Protein AF-A0A3C0PJ55-F1 (afdb_monomer)

Radius of gyration: 22.03 Å; Cα contacts (8 Å, |Δi|>4): 186; chains: 1; bounding box: 52×37×60 Å

pLDDT: mean 93.55, std 4.86, range [53.03, 98.5]

Sequence (184 aa):
IVCSCAIIMELQTLVSRESPAYEPSVLTIGSLHAGTKHNIIPDEACFCGTIRTFSVEHQKLLMRRASELISMAAKSFCAKAYVSFTQSYPPGFNDVSLTERVKNVMAAYLGENKVVIRPNPSMYSEDFAYFQQKAPGVFVHLGVASPSDRNPAGIHTGRFLPDEHALKTGIAVHAAMALDILKA

Solvent-accessible surface area (backbone atoms only — not comparable to full-atom values): 11554 Å² total; per-residue (Å²): 83,71,61,57,53,52,37,58,59,55,56,52,43,50,56,75,71,68,41,57,91,90,51,69,62,47,79,45,77,79,47,75,50,59,61,90,51,98,92,50,86,50,96,54,64,51,72,48,65,50,79,48,47,78,42,71,66,59,42,53,50,51,55,53,52,49,52,52,49,43,41,53,48,24,46,77,66,78,44,85,66,86,82,84,83,80,89,73,68,57,63,68,63,61,34,68,70,57,42,55,52,49,49,53,56,45,22,75,77,65,36,62,96,70,58,80,81,72,95,62,90,71,92,75,85,50,68,68,23,61,56,38,76,76,40,89,38,68,87,82,85,78,78,33,70,41,94,84,54,90,74,68,57,56,87,99,45,100,68,52,68,72,35,70,75,35,52,60,54,51,52,52,46,53,53,50,50,50,53,58,63,68,72,104

Foldseek 3Di:
DVLVVQLVVVLVCCQVPVDDPVKDKDKDWPDKDFDDDPPDHGPDIDIDIDIFTLDPVSVVVSLVVSVVSSQVSLVVVVHGDDDDDDDAAHHADADPVLVVVLLVLLCVPPNNVQRDDDPDDDRDGDNCSVVCVVDHDDDDDQDFDDPPDPDADDPPDPRHDGNCVSVVSVVVSVVSSVCVVVVD

Nearest PDB structures (foldseek):
  4ewt-assembly1_D  TM=7.952E-01  e=5.419E-07  Staphylococcus aureus subsp. aureus COL
  6slf-assembly1_A  TM=8.504E-01  e=6.494E-07  Corynebacterium striatum
  4ewt-assembly1_B  TM=8.353E-01  e=3.514E-06  Staphylococcus aureus subsp. aureus COL
  3io1-assembly1_A-2  TM=8.420E-01  e=4.884E-03  Klebsiella pneumoniae subsp. pneumoniae MGH 78578
  3io1-assembly1_B-2  TM=7.531E-01  e=4.598E-03  Klebsiella pneumoniae subsp. pneumoniae MGH 78578

Secondary structure (DSSP, 8-state):
-HHHHHHHHHHHHIIIIIS-TTS-EEEEEEEEE--SSTTS--S--EEEEEEEES-HHHHHHHHHHHHHHHHHHHHHTT----------PPPP---HHHHHHHHHHHHHHH-GGG----SS------TTHHHHTTS-----PPP---TT-SSPPPTTSTT----THHHHHHHHHHHHHHHHHHT-

Structure (mmCIF, N/CA/C/O backbone):
data_AF-A0A3C0PJ55-F1
#
_entry.id   AF-A0A3C0PJ55-F1
#
loop_
_atom_site.group_PDB
_atom_site.id
_atom_site.type_symbol
_atom_site.label_atom_id
_atom_site.label_alt_id
_atom_site.label_comp_id
_atom_site.label_asym_id
_atom_site.label_entity_id
_atom_site.label_seq_id
_atom_site.pdbx_PDB_ins_code
_atom_site.Cartn_x
_atom_site.Cartn_y
_atom_site.Cartn_z
_atom_site.occupancy
_atom_site.B_iso_or_equiv
_atom_site.auth_seq_id
_atom_site.auth_comp_id
_atom_site.auth_asym_id
_atom_site.auth_atom_id
_atom_site.pdbx_PDB_model_num
ATOM 1 N N . ILE A 1 1 ? 13.537 -3.563 -23.770 1.00 96.44 1 ILE A N 1
ATOM 2 C CA . ILE A 1 1 ? 12.997 -4.781 -23.100 1.00 96.44 1 ILE A CA 1
ATOM 3 C C . ILE A 1 1 ? 14.001 -5.392 -22.120 1.00 96.44 1 ILE A C 1
ATOM 5 O O . ILE A 1 1 ? 13.732 -5.367 -20.930 1.00 96.44 1 ILE A O 1
ATOM 9 N N . VAL A 1 2 ? 15.157 -5.911 -22.559 1.00 97.94 2 VAL A N 1
ATOM 10 C CA . VAL A 1 2 ? 16.100 -6.592 -21.637 1.00 97.94 2 VAL A CA 1
ATOM 11 C C . VAL A 1 2 ? 16.572 -5.673 -20.502 1.00 97.94 2 VAL A C 1
ATOM 13 O O . VAL A 1 2 ? 16.482 -6.054 -19.340 1.00 97.94 2 VAL A O 1
ATOM 16 N N . CYS A 1 3 ? 16.965 -4.437 -20.831 1.00 98.19 3 CYS A N 1
ATOM 17 C CA . CYS A 1 3 ? 17.353 -3.419 -19.849 1.00 98.19 3 CYS A CA 1
ATOM 18 C C . CYS A 1 3 ? 16.253 -3.162 -18.794 1.00 98.19 3 CYS A C 1
ATOM 20 O O . CYS A 1 3 ? 16.521 -3.237 -17.600 1.00 98.19 3 CYS A O 1
ATOM 22 N N . SER A 1 4 ? 14.991 -2.959 -19.204 1.00 98.12 4 SER A N 1
ATOM 23 C CA . SER A 1 4 ? 13.882 -2.748 -18.256 1.00 98.12 4 SER A CA 1
ATOM 24 C C . SER A 1 4 ? 13.625 -3.965 -17.365 1.00 98.12 4 SER A C 1
ATOM 26 O O . SER A 1 4 ? 13.357 -3.797 -16.181 1.00 98.12 4 SER A O 1
ATOM 28 N N . CYS A 1 5 ? 13.742 -5.188 -17.895 1.00 98.19 5 CYS A N 1
ATOM 29 C CA . CYS A 1 5 ? 13.599 -6.401 -17.087 1.00 98.19 5 CYS A CA 1
ATOM 30 C C . CYS A 1 5 ? 14.712 -6.516 -16.036 1.00 98.19 5 CYS A C 1
ATOM 32 O O . CYS A 1 5 ? 14.421 -6.821 -14.882 1.00 98.19 5 CYS A O 1
ATOM 34 N N . ALA A 1 6 ? 15.964 -6.234 -16.411 1.00 98.25 6 ALA A N 1
ATOM 35 C CA . ALA A 1 6 ? 17.092 -6.238 -15.480 1.00 98.25 6 ALA A CA 1
ATOM 36 C C . ALA A 1 6 ? 16.892 -5.211 -14.354 1.00 98.25 6 ALA A C 1
ATOM 38 O O . ALA A 1 6 ? 16.991 -5.564 -13.182 1.00 98.25 6 ALA A O 1
ATOM 39 N N . ILE A 1 7 ? 16.491 -3.984 -14.703 1.00 98.50 7 ILE A N 1
ATOM 40 C CA . ILE A 1 7 ? 16.162 -2.930 -13.734 1.00 98.50 7 ILE A CA 1
ATOM 41 C C . ILE A 1 7 ? 15.072 -3.395 -12.757 1.00 98.50 7 ILE A C 1
ATOM 43 O O . ILE A 1 7 ? 15.226 -3.255 -11.547 1.00 98.50 7 ILE A O 1
ATOM 47 N N . ILE A 1 8 ? 13.973 -3.967 -13.260 1.00 98.50 8 ILE A N 1
ATOM 48 C CA . ILE A 1 8 ? 12.854 -4.430 -12.423 1.00 98.50 8 ILE A CA 1
ATOM 49 C C . ILE A 1 8 ? 13.298 -5.516 -11.435 1.00 98.50 8 ILE A C 1
ATOM 51 O O . ILE A 1 8 ? 12.864 -5.504 -10.279 1.00 98.50 8 ILE A O 1
ATOM 55 N N . MET A 1 9 ? 14.165 -6.432 -11.874 1.00 98.12 9 MET A N 1
ATOM 56 C CA . MET A 1 9 ? 14.734 -7.471 -11.016 1.00 98.12 9 MET A CA 1
ATOM 57 C C . MET A 1 9 ? 15.653 -6.878 -9.945 1.00 98.12 9 MET A C 1
ATOM 59 O O . MET A 1 9 ? 15.533 -7.231 -8.773 1.00 98.12 9 MET A O 1
ATOM 63 N N . GLU A 1 10 ? 16.528 -5.943 -10.315 1.00 97.81 10 GLU A N 1
ATOM 64 C CA . GLU A 1 10 ? 17.429 -5.287 -9.366 1.00 97.81 10 GLU A CA 1
ATOM 65 C C . GLU A 1 10 ? 16.675 -4.429 -8.344 1.00 97.81 10 G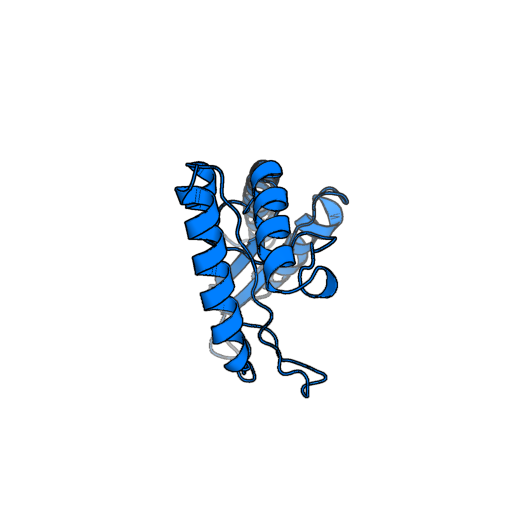LU A C 1
ATOM 67 O O . GLU A 1 10 ? 17.041 -4.424 -7.171 1.00 97.81 10 GLU A O 1
ATOM 72 N N . LEU A 1 11 ? 15.573 -3.774 -8.723 1.00 98.31 11 LEU A N 1
ATOM 73 C CA . LEU A 1 11 ? 14.741 -3.005 -7.789 1.00 98.31 11 LEU A CA 1
ATOM 74 C C . LEU A 1 11 ? 14.231 -3.844 -6.604 1.00 98.31 11 LEU A C 1
ATOM 76 O O . LEU A 1 11 ? 14.034 -3.305 -5.515 1.00 98.31 11 LEU A O 1
ATOM 80 N N . GLN A 1 12 ? 14.081 -5.165 -6.760 1.00 97.88 12 GLN A N 1
ATOM 81 C CA . GLN A 1 12 ? 13.666 -6.053 -5.663 1.00 97.88 12 GLN A CA 1
ATOM 82 C C . GLN A 1 12 ? 14.726 -6.168 -4.552 1.00 97.88 12 GLN A C 1
ATOM 84 O O . GLN A 1 12 ? 14.420 -6.560 -3.420 1.00 97.88 12 GLN A O 1
ATOM 89 N N . THR A 1 13 ? 15.977 -5.794 -4.833 1.00 97.62 13 THR A N 1
ATOM 90 C CA . THR A 1 13 ? 17.049 -5.742 -3.827 1.00 97.62 13 THR A CA 1
ATOM 91 C C . THR A 1 13 ? 16.836 -4.619 -2.816 1.00 97.62 13 THR A C 1
ATOM 93 O O . THR A 1 13 ? 17.223 -4.767 -1.659 1.00 97.62 13 THR A O 1
ATOM 96 N N . LEU A 1 14 ? 16.118 -3.554 -3.186 1.00 97.19 14 LEU A N 1
ATOM 97 C CA . LEU A 1 14 ? 15.803 -2.464 -2.263 1.00 97.19 14 LEU A CA 1
ATOM 98 C C . LEU A 1 14 ? 14.952 -2.950 -1.086 1.00 97.19 14 LEU A C 1
ATOM 100 O O . LEU A 1 14 ? 15.210 -2.604 0.065 1.00 97.19 14 LEU A O 1
ATOM 104 N N . VAL A 1 15 ? 13.963 -3.802 -1.360 1.00 95.88 15 VAL A N 1
ATOM 105 C CA . VAL A 1 15 ? 13.126 -4.403 -0.312 1.00 95.88 15 VAL A CA 1
ATOM 106 C C . VAL A 1 15 ? 13.872 -5.534 0.385 1.00 95.88 15 VAL A C 1
ATOM 108 O O . VAL A 1 15 ? 13.877 -5.613 1.607 1.00 95.88 15 VAL A O 1
ATOM 111 N N . SER A 1 16 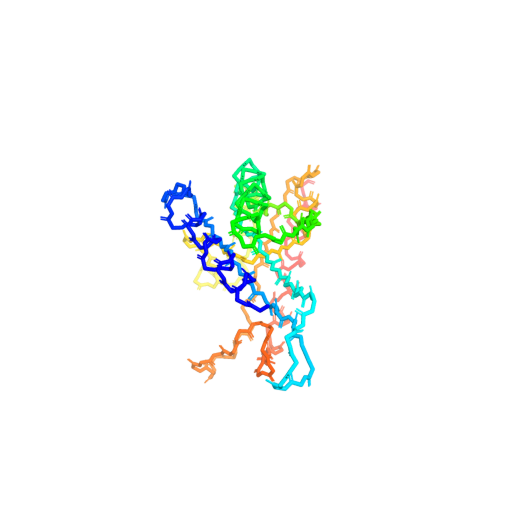? 14.517 -6.420 -0.373 1.00 95.94 16 SER A N 1
ATOM 112 C CA . SER A 1 16 ? 15.075 -7.639 0.214 1.00 95.94 16 SER A CA 1
ATOM 113 C C . SER A 1 16 ? 16.397 -7.428 0.952 1.00 95.94 16 SER A C 1
ATOM 115 O O . SER A 1 16 ? 16.673 -8.206 1.866 1.00 95.94 16 SER A O 1
ATOM 117 N N . ARG A 1 17 ? 17.233 -6.456 0.556 1.00 95.56 17 ARG A N 1
ATOM 118 C CA . ARG A 1 17 ? 18.616 -6.261 1.043 1.00 95.56 17 ARG A CA 1
ATOM 119 C C . ARG A 1 17 ? 18.896 -4.876 1.631 1.00 95.56 17 ARG A C 1
ATOM 121 O O . ARG A 1 17 ? 19.760 -4.792 2.495 1.00 9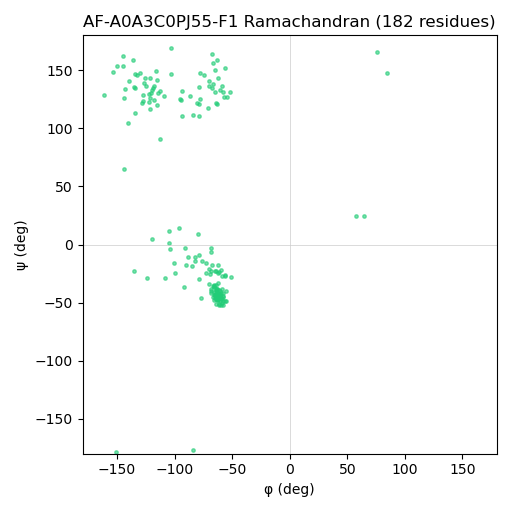5.56 17 ARG A O 1
ATOM 128 N N . GLU A 1 18 ? 18.213 -3.820 1.188 1.00 94.25 18 GLU A N 1
ATOM 129 C CA . GLU A 1 18 ? 18.457 -2.459 1.706 1.00 94.25 18 GLU A CA 1
ATOM 130 C C . GLU A 1 18 ? 17.443 -2.011 2.766 1.00 94.25 18 GLU A C 1
ATOM 132 O O . GLU A 1 18 ? 17.758 -1.158 3.594 1.00 94.25 18 GLU A O 1
ATOM 137 N N . SER A 1 19 ? 16.236 -2.583 2.773 1.00 93.94 19 SER A N 1
ATOM 138 C CA . SER A 1 19 ? 15.221 -2.244 3.771 1.00 93.94 19 SER A CA 1
ATOM 139 C C . SER A 1 19 ? 15.497 -2.942 5.107 1.00 93.94 19 SER A C 1
ATOM 141 O O . SER A 1 19 ? 15.772 -4.147 5.117 1.00 93.94 19 SER A O 1
ATOM 143 N N . PRO A 1 20 ? 15.388 -2.235 6.248 1.00 92.62 20 PRO A N 1
ATOM 144 C CA . PRO A 1 20 ? 15.460 -2.868 7.558 1.00 92.62 20 PRO A CA 1
ATOM 145 C C . PRO A 1 20 ? 14.369 -3.932 7.717 1.00 92.62 20 PRO A C 1
ATOM 147 O O . PRO A 1 20 ? 13.208 -3.694 7.396 1.00 92.62 20 PRO A O 1
ATOM 150 N N . ALA A 1 21 ? 14.712 -5.094 8.277 1.00 88.75 21 ALA A N 1
ATOM 151 C CA . ALA A 1 21 ? 13.761 -6.201 8.440 1.00 88.75 21 ALA A CA 1
ATOM 152 C C . ALA A 1 21 ? 12.556 -5.858 9.342 1.00 88.75 21 ALA A C 1
ATOM 154 O O . ALA A 1 21 ? 11.507 -6.488 9.232 1.00 88.75 21 ALA A O 1
ATOM 155 N N . TYR A 1 22 ? 12.704 -4.867 10.226 1.00 89.06 22 TYR A N 1
ATOM 156 C CA . TYR A 1 22 ? 11.648 -4.378 11.115 1.00 89.06 22 TYR A CA 1
ATOM 157 C C . TYR A 1 22 ? 10.823 -3.228 10.513 1.00 89.06 22 TYR A C 1
ATOM 159 O O . TYR A 1 22 ? 9.869 -2.783 11.147 1.00 89.06 22 TYR A O 1
ATOM 167 N N . GLU A 1 23 ? 11.157 -2.755 9.306 1.00 88.81 23 GLU A N 1
ATOM 168 C CA . GLU A 1 23 ? 10.385 -1.750 8.569 1.00 88.81 23 GLU A CA 1
ATOM 169 C C . GLU A 1 23 ? 9.762 -2.369 7.312 1.00 88.81 23 GLU A C 1
ATOM 171 O O . GLU A 1 23 ? 10.367 -2.376 6.232 1.00 88.81 23 GLU A O 1
ATOM 176 N N . PRO A 1 24 ? 8.526 -2.890 7.423 1.00 88.94 24 PRO A N 1
ATOM 177 C CA . PRO A 1 24 ? 7.820 -3.454 6.290 1.00 88.94 24 PRO A CA 1
ATOM 178 C C . PRO A 1 24 ? 7.776 -2.484 5.106 1.00 88.94 24 PRO A C 1
ATOM 180 O O . PRO A 1 24 ? 7.414 -1.313 5.242 1.00 88.94 24 PRO A O 1
ATOM 183 N N . SER A 1 25 ? 8.136 -3.004 3.936 1.00 92.44 25 SER A N 1
ATOM 184 C CA . SER A 1 25 ? 8.236 -2.245 2.694 1.00 92.44 25 SER A CA 1
ATOM 185 C C . SER A 1 25 ? 7.688 -3.072 1.540 1.00 92.44 25 SER A C 1
ATOM 187 O O . SER A 1 25 ? 7.914 -4.279 1.474 1.00 92.44 25 SER A O 1
ATOM 189 N N . VAL A 1 26 ? 6.976 -2.430 0.620 1.00 93.12 26 VAL A N 1
ATOM 190 C CA . VAL A 1 26 ? 6.456 -3.070 -0.592 1.00 93.12 26 VAL A CA 1
ATOM 191 C C . VAL A 1 26 ? 6.886 -2.249 -1.794 1.00 93.12 26 VAL A C 1
ATOM 193 O O . VAL A 1 26 ? 6.653 -1.043 -1.830 1.00 93.12 26 VAL A O 1
ATOM 196 N N . LEU A 1 27 ? 7.481 -2.910 -2.784 1.00 95.38 27 LEU A N 1
ATOM 197 C CA . LEU A 1 27 ? 7.755 -2.348 -4.099 1.00 95.38 27 LEU A CA 1
ATOM 198 C C . LEU A 1 27 ? 7.056 -3.229 -5.128 1.00 95.38 27 LEU A C 1
ATOM 200 O O . LEU A 1 27 ? 7.393 -4.398 -5.283 1.00 95.38 27 LEU A O 1
ATOM 204 N N . THR A 1 28 ? 6.093 -2.656 -5.838 1.00 95.31 28 THR A N 1
ATOM 205 C CA . THR A 1 28 ? 5.340 -3.364 -6.874 1.00 95.31 28 THR A CA 1
ATOM 206 C C . THR A 1 28 ? 5.526 -2.657 -8.200 1.00 95.31 28 THR A C 1
ATOM 208 O O . THR A 1 28 ? 5.297 -1.454 -8.284 1.00 95.31 28 THR A O 1
ATOM 211 N N . ILE A 1 29 ? 5.875 -3.400 -9.249 1.00 97.56 29 ILE A N 1
ATOM 212 C CA . ILE A 1 29 ? 5.776 -2.921 -10.630 1.00 97.56 29 ILE A CA 1
ATOM 213 C C . ILE A 1 29 ? 4.418 -3.363 -11.167 1.00 97.56 29 ILE A C 1
ATOM 215 O O . ILE A 1 29 ? 4.164 -4.554 -11.316 1.00 97.56 29 ILE A O 1
ATOM 219 N N . GLY A 1 30 ? 3.524 -2.401 -11.383 1.00 95.06 30 GLY A N 1
ATOM 220 C CA . GLY A 1 30 ? 2.142 -2.662 -11.789 1.00 95.06 30 GLY A CA 1
ATOM 221 C C . GLY A 1 30 ? 1.945 -2.703 -13.302 1.00 95.06 30 GLY A C 1
ATOM 222 O O . GLY A 1 30 ? 0.937 -3.219 -13.771 1.00 95.06 30 GLY A O 1
ATOM 223 N N . SER A 1 31 ? 2.888 -2.157 -14.073 1.00 97.44 31 SER A N 1
ATOM 224 C CA . SER A 1 31 ? 2.830 -2.160 -15.537 1.00 97.44 31 SER A CA 1
ATOM 225 C C . SER A 1 31 ? 4.223 -2.083 -16.153 1.00 97.44 31 SER A C 1
ATOM 227 O O . SER A 1 31 ? 5.127 -1.470 -15.585 1.00 97.44 31 SER A O 1
ATOM 229 N N . LEU A 1 32 ? 4.372 -2.698 -17.325 1.00 98.12 32 LEU A N 1
ATOM 230 C CA . LEU A 1 32 ? 5.540 -2.610 -18.196 1.00 98.12 32 LEU A CA 1
ATOM 231 C C . LEU A 1 32 ? 5.049 -2.624 -19.647 1.00 98.12 32 LEU A C 1
ATOM 233 O O . LEU A 1 32 ? 4.341 -3.543 -20.055 1.00 98.12 32 LEU A O 1
ATOM 237 N N . HIS A 1 33 ? 5.458 -1.629 -20.426 1.00 98.12 33 HIS A N 1
ATOM 238 C CA . HIS A 1 33 ? 5.104 -1.460 -21.831 1.00 98.12 33 HIS A CA 1
ATOM 239 C C . HIS A 1 33 ? 6.376 -1.285 -22.663 1.00 98.12 33 HIS A C 1
ATOM 241 O O . HIS A 1 33 ? 7.181 -0.395 -22.386 1.00 98.12 33 HIS A O 1
ATOM 247 N N . ALA A 1 34 ? 6.570 -2.142 -23.670 1.00 97.50 34 ALA A N 1
ATOM 248 C CA . ALA A 1 34 ? 7.705 -2.064 -24.588 1.00 97.50 34 ALA A CA 1
ATOM 249 C C . ALA A 1 34 ? 7.447 -2.857 -25.880 1.00 97.50 34 ALA A C 1
ATOM 251 O O . ALA A 1 34 ? 7.151 -4.051 -25.826 1.00 97.50 34 ALA A O 1
ATOM 252 N N . GLY A 1 35 ? 7.650 -2.215 -27.032 1.00 96.00 35 GLY A N 1
ATOM 253 C CA . GLY A 1 35 ? 7.534 -2.841 -28.352 1.00 96.00 35 GLY A CA 1
ATOM 254 C C . GLY A 1 35 ? 6.108 -3.093 -28.835 1.00 96.00 35 GLY A C 1
ATOM 255 O O . GLY A 1 35 ? 5.136 -3.007 -28.092 1.00 96.00 35 GLY A O 1
ATOM 256 N N . THR A 1 36 ? 5.998 -3.372 -30.135 1.00 95.31 36 THR A N 1
ATOM 257 C CA . THR A 1 36 ? 4.718 -3.605 -30.832 1.00 95.31 36 THR A CA 1
ATOM 258 C C . THR A 1 36 ? 4.753 -4.811 -31.773 1.00 95.31 36 THR A C 1
ATOM 260 O O . THR A 1 36 ? 3.707 -5.383 -32.072 1.00 95.31 36 THR A O 1
ATOM 263 N N . LYS A 1 37 ? 5.940 -5.226 -32.241 1.00 95.06 37 LYS A N 1
ATOM 264 C CA . LYS A 1 37 ? 6.147 -6.373 -33.139 1.00 95.06 37 LYS A CA 1
ATOM 265 C C . LYS A 1 37 ? 7.282 -7.256 -32.627 1.00 95.06 37 LYS A C 1
ATOM 267 O O . LYS A 1 37 ? 8.268 -6.753 -32.105 1.00 95.06 37 LYS A O 1
ATOM 272 N N . HIS A 1 38 ? 7.164 -8.566 -32.830 1.00 95.12 38 HIS A N 1
ATOM 273 C CA . HIS A 1 38 ? 8.111 -9.559 -32.307 1.00 95.12 38 HIS A CA 1
ATOM 274 C C . HIS A 1 38 ? 9.509 -9.506 -32.953 1.00 95.12 38 HIS A C 1
ATOM 276 O O . HIS A 1 38 ? 10.471 -9.980 -32.360 1.00 95.12 38 HIS A O 1
ATOM 282 N N . ASN A 1 39 ? 9.629 -8.952 -34.162 1.00 95.81 39 ASN A N 1
ATOM 283 C CA . ASN A 1 39 ? 10.872 -8.879 -34.934 1.00 95.81 39 ASN A CA 1
ATOM 284 C C . ASN A 1 39 ? 11.504 -7.475 -34.950 1.00 95.81 39 ASN A C 1
ATOM 286 O O . ASN A 1 39 ? 12.401 -7.222 -35.750 1.00 95.81 39 ASN A O 1
ATOM 290 N N . ILE A 1 40 ? 11.022 -6.560 -34.105 1.00 96.06 40 ILE A N 1
ATOM 291 C CA . ILE A 1 40 ? 11.557 -5.203 -33.964 1.00 96.06 40 ILE A CA 1
ATOM 292 C C . ILE A 1 40 ? 11.994 -5.014 -32.515 1.00 96.06 40 ILE A C 1
ATOM 294 O O . ILE A 1 40 ? 11.209 -5.214 -31.589 1.00 96.06 40 ILE A O 1
ATOM 298 N N . ILE A 1 41 ? 13.244 -4.601 -32.320 1.00 96.94 41 ILE A N 1
ATOM 299 C CA . ILE A 1 41 ? 13.748 -4.206 -31.005 1.00 96.94 41 ILE A CA 1
ATOM 300 C C . ILE A 1 41 ? 13.233 -2.786 -30.731 1.00 96.94 41 ILE A C 1
ATOM 302 O O . ILE A 1 41 ? 13.509 -1.902 -31.538 1.00 96.94 41 ILE A O 1
ATOM 306 N N . PRO A 1 42 ? 12.469 -2.545 -29.651 1.00 96.81 42 PRO A N 1
ATOM 307 C CA . PRO A 1 42 ? 11.965 -1.209 -29.357 1.00 96.81 42 PRO A CA 1
ATOM 308 C C . PRO A 1 42 ? 13.055 -0.291 -28.807 1.00 96.81 42 PRO A C 1
ATOM 310 O O . PRO A 1 42 ? 13.887 -0.731 -28.008 1.00 96.81 42 PRO A O 1
ATOM 313 N N . ASP A 1 43 ? 12.961 0.990 -29.161 1.00 95.75 43 ASP A N 1
ATOM 314 C CA . ASP A 1 43 ? 13.867 2.044 -28.688 1.00 95.75 43 ASP A CA 1
ATOM 315 C C . ASP A 1 43 ? 13.622 2.426 -27.220 1.00 95.75 43 ASP A C 1
ATOM 317 O O . ASP A 1 43 ? 14.531 2.890 -26.532 1.00 95.75 43 ASP A O 1
ATOM 321 N N . GLU A 1 44 ? 12.409 2.190 -26.711 1.00 97.44 44 GLU A N 1
ATOM 322 C CA . GLU A 1 44 ? 12.009 2.554 -25.352 1.00 97.44 44 GLU A CA 1
ATOM 323 C C . GLU A 1 44 ? 11.222 1.453 -24.627 1.00 97.44 44 GLU A C 1
ATOM 325 O O . GLU A 1 44 ? 10.642 0.535 -25.219 1.00 97.44 44 GLU A O 1
ATOM 330 N N . ALA A 1 45 ? 11.228 1.545 -23.299 1.00 98.12 45 ALA A N 1
ATOM 331 C CA . ALA A 1 45 ? 10.400 0.755 -22.404 1.00 98.12 45 ALA A CA 1
ATOM 332 C C . ALA A 1 45 ? 9.966 1.641 -21.233 1.00 98.12 45 ALA A C 1
ATOM 334 O O . ALA A 1 45 ? 10.798 2.330 -20.644 1.00 98.12 45 ALA A O 1
ATOM 335 N N . CYS A 1 46 ? 8.685 1.595 -20.881 1.00 98.31 46 CYS A N 1
ATOM 336 C CA . CYS A 1 46 ? 8.117 2.348 -19.768 1.00 98.31 46 CYS A CA 1
ATOM 337 C C . CYS A 1 46 ? 7.525 1.377 -18.746 1.00 98.31 46 CYS A C 1
ATOM 339 O O . CYS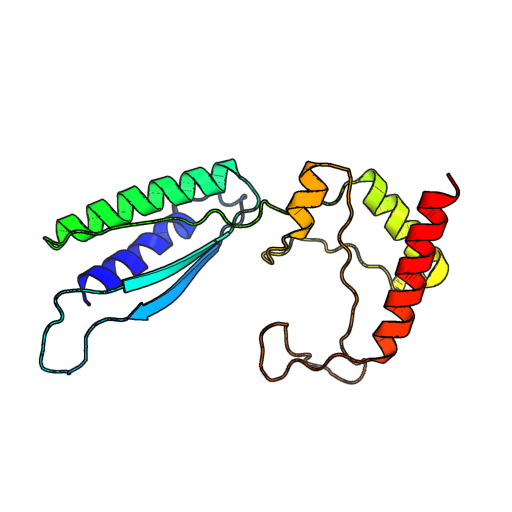 A 1 46 ? 6.807 0.449 -19.119 1.00 98.31 46 CYS A O 1
ATOM 341 N N . PHE A 1 47 ? 7.819 1.574 -17.464 1.00 98.06 47 PHE A N 1
ATOM 342 C CA . PHE A 1 47 ? 7.188 0.825 -16.382 1.00 98.06 47 PHE A CA 1
ATOM 343 C C . PHE A 1 47 ? 6.757 1.766 -15.263 1.00 98.06 47 PHE A C 1
ATOM 345 O O . PHE A 1 47 ? 7.435 2.749 -14.968 1.00 98.06 47 PHE A O 1
ATOM 352 N N . CYS A 1 48 ? 5.647 1.424 -14.615 1.00 97.75 48 CYS A N 1
ATOM 353 C CA . CYS A 1 48 ? 5.116 2.168 -13.478 1.00 97.75 48 CYS A CA 1
ATOM 354 C C . CYS A 1 48 ? 4.917 1.233 -12.290 1.00 97.75 48 CYS A C 1
ATOM 356 O O . CYS A 1 48 ? 4.500 0.078 -12.438 1.00 97.75 48 CYS A O 1
ATOM 358 N N . GLY A 1 49 ? 5.188 1.751 -11.097 1.00 94.75 49 GLY A N 1
ATOM 359 C CA . GLY A 1 49 ? 5.117 0.989 -9.862 1.00 94.75 49 GLY A CA 1
ATOM 360 C C . GLY A 1 49 ? 4.778 1.841 -8.649 1.00 94.75 49 GLY A C 1
ATOM 361 O O . GLY A 1 49 ? 4.553 3.045 -8.744 1.00 94.75 49 GLY A O 1
ATOM 362 N N . THR A 1 50 ? 4.728 1.197 -7.492 1.00 93.88 50 THR A N 1
ATOM 363 C CA . THR A 1 50 ? 4.405 1.825 -6.211 1.00 93.88 50 THR A CA 1
ATOM 364 C C . THR A 1 50 ? 5.383 1.349 -5.149 1.00 93.88 50 THR A C 1
ATOM 366 O O . THR A 1 50 ? 5.657 0.154 -5.058 1.00 93.88 50 THR A O 1
ATOM 369 N N . ILE A 1 51 ? 5.871 2.287 -4.335 1.00 93.12 51 ILE A N 1
ATOM 370 C CA . ILE A 1 51 ? 6.645 2.018 -3.119 1.00 93.12 51 ILE A CA 1
ATOM 371 C C . ILE A 1 51 ? 5.764 2.370 -1.916 1.00 93.12 51 ILE A C 1
ATOM 373 O O . ILE A 1 51 ? 5.224 3.477 -1.851 1.00 93.12 51 ILE A O 1
ATOM 377 N N . ARG A 1 52 ? 5.620 1.441 -0.967 1.00 91.19 52 ARG A N 1
ATOM 378 C CA . ARG A 1 52 ? 4.905 1.644 0.302 1.00 91.19 52 ARG A CA 1
ATOM 379 C C . ARG A 1 52 ? 5.808 1.310 1.480 1.00 91.19 52 ARG A C 1
ATOM 381 O O . ARG A 1 52 ? 6.480 0.283 1.462 1.00 91.19 52 ARG A O 1
ATOM 388 N N . THR A 1 53 ? 5.777 2.164 2.493 1.00 90.88 53 THR A N 1
ATOM 389 C CA . THR A 1 53 ? 6.492 2.028 3.767 1.00 90.88 53 THR A CA 1
ATOM 390 C C . THR A 1 53 ? 5.616 2.615 4.879 1.00 90.88 53 THR A C 1
ATOM 392 O O . THR A 1 53 ? 4.702 3.395 4.603 1.00 90.88 53 THR A O 1
ATOM 395 N N . PHE A 1 54 ? 5.898 2.278 6.140 1.00 88.00 54 PHE A N 1
ATOM 396 C CA . PHE A 1 54 ? 5.258 2.932 7.295 1.00 88.00 54 PHE A CA 1
ATOM 397 C C . PHE A 1 54 ? 6.001 4.183 7.782 1.00 88.00 54 PHE A C 1
ATOM 399 O O . PHE A 1 54 ? 5.464 4.945 8.580 1.00 88.00 54 PHE A O 1
ATOM 406 N N . SER A 1 55 ? 7.218 4.413 7.287 1.00 88.25 55 SER A N 1
ATOM 407 C CA . SER A 1 55 ? 8.061 5.558 7.630 1.00 88.25 55 SER A CA 1
ATOM 408 C C . SER A 1 55 ? 8.262 6.458 6.415 1.00 88.25 55 SER A C 1
ATOM 410 O O . SER A 1 55 ? 8.643 5.989 5.339 1.00 88.25 55 SER A O 1
ATOM 412 N N . VAL A 1 56 ? 8.038 7.761 6.601 1.00 87.44 56 VAL A N 1
ATOM 413 C CA . VAL A 1 56 ? 8.285 8.790 5.576 1.00 87.44 56 VAL A CA 1
ATOM 414 C C . VAL A 1 56 ? 9.773 8.869 5.233 1.00 87.44 56 VAL A C 1
ATOM 416 O O . VAL A 1 56 ? 10.132 9.009 4.066 1.00 87.44 56 VAL A O 1
ATOM 419 N N . GLU A 1 57 ? 10.648 8.745 6.229 1.00 90.31 57 GLU A N 1
ATOM 420 C CA . GLU A 1 57 ? 12.095 8.792 6.006 1.00 90.31 57 GLU A CA 1
ATOM 421 C C . GLU A 1 57 ? 12.577 7.562 5.233 1.00 90.31 57 GLU A C 1
ATOM 423 O O . GLU A 1 57 ? 13.343 7.693 4.276 1.00 90.31 57 GLU A O 1
ATOM 428 N N . HIS A 1 58 ? 12.037 6.383 5.552 1.00 91.69 58 HIS A N 1
ATOM 429 C CA . HIS A 1 58 ? 12.321 5.168 4.787 1.00 91.69 58 HIS A CA 1
ATOM 430 C C . HIS A 1 58 ? 11.769 5.243 3.359 1.00 91.69 58 HIS A C 1
ATOM 432 O O . HIS A 1 58 ? 12.434 4.838 2.408 1.00 91.69 58 HIS A O 1
ATOM 438 N N . GLN A 1 59 ? 10.596 5.858 3.166 1.00 91.25 59 GLN A N 1
ATOM 439 C CA . GLN A 1 59 ? 10.048 6.096 1.828 1.00 91.25 59 GLN A CA 1
ATOM 440 C C . GLN A 1 59 ? 11.002 6.943 0.979 1.00 91.25 59 GLN A C 1
ATOM 442 O O . GLN A 1 59 ? 11.347 6.557 -0.139 1.00 91.25 59 GLN A O 1
ATOM 447 N N . LYS A 1 60 ? 11.466 8.077 1.521 1.00 92.12 60 LYS A N 1
ATOM 448 C CA . LYS A 1 60 ? 12.418 8.973 0.846 1.00 92.12 60 LYS A CA 1
ATOM 449 C C . LYS A 1 60 ? 13.724 8.255 0.519 1.00 92.12 60 LYS A C 1
ATOM 451 O O . LYS A 1 60 ? 14.252 8.425 -0.582 1.00 92.12 60 LYS A O 1
ATOM 456 N N . LEU A 1 61 ? 14.227 7.440 1.450 1.00 93.56 61 LEU A N 1
ATOM 457 C CA . LEU A 1 61 ? 15.415 6.620 1.237 1.00 93.56 61 LEU A CA 1
ATOM 458 C C . LEU A 1 61 ? 15.226 5.685 0.037 1.00 93.56 61 LEU A C 1
ATOM 460 O O . LEU A 1 61 ? 16.047 5.710 -0.881 1.00 93.56 61 LEU A O 1
ATOM 464 N N . LEU A 1 62 ? 14.137 4.912 0.008 1.00 95.31 62 LEU A N 1
ATOM 465 C CA . LEU A 1 62 ? 13.855 3.982 -1.086 1.00 95.31 62 LEU A CA 1
ATOM 466 C C . LEU A 1 62 ? 13.652 4.693 -2.427 1.00 95.31 62 LEU A C 1
ATOM 468 O O . LEU A 1 62 ? 14.142 4.208 -3.441 1.00 95.31 62 LEU A O 1
ATOM 472 N N . MET A 1 63 ? 12.993 5.855 -2.456 1.00 95.50 63 MET A N 1
ATOM 473 C CA . MET A 1 63 ? 12.821 6.647 -3.684 1.00 95.50 63 MET A CA 1
ATOM 474 C C . MET A 1 63 ? 14.168 7.123 -4.243 1.00 95.50 63 MET A C 1
ATOM 476 O O . MET A 1 63 ? 14.436 6.998 -5.443 1.00 95.50 63 MET A O 1
ATOM 480 N N . ARG A 1 64 ? 15.053 7.622 -3.371 1.00 96.38 64 ARG A N 1
ATOM 481 C CA . ARG A 1 64 ? 16.412 8.022 -3.759 1.00 96.38 64 ARG A CA 1
ATOM 482 C C . ARG A 1 64 ? 17.194 6.826 -4.301 1.00 96.38 64 ARG A C 1
ATOM 484 O O . ARG A 1 64 ? 17.713 6.889 -5.412 1.00 96.38 64 ARG A O 1
ATOM 491 N N . ARG A 1 65 ? 17.227 5.721 -3.550 1.00 97.38 65 ARG A N 1
ATOM 492 C CA . ARG A 1 65 ? 17.951 4.499 -3.935 1.00 97.38 65 ARG A CA 1
ATOM 493 C C . ARG A 1 65 ? 17.419 3.884 -5.226 1.00 97.38 65 ARG A C 1
ATOM 495 O O . ARG A 1 65 ? 18.213 3.482 -6.068 1.00 97.38 65 ARG A O 1
ATOM 502 N N . ALA A 1 66 ? 16.104 3.894 -5.438 1.00 97.69 66 ALA A N 1
ATOM 503 C CA . ALA A 1 66 ? 15.497 3.475 -6.698 1.00 97.69 66 ALA A CA 1
ATOM 504 C C . ALA A 1 66 ? 15.977 4.334 -7.873 1.00 97.69 66 ALA A C 1
ATOM 506 O O . ALA A 1 66 ? 16.352 3.788 -8.905 1.00 97.69 66 ALA A O 1
ATOM 507 N N . SER A 1 67 ? 16.036 5.657 -7.710 1.00 97.56 67 SER A N 1
ATOM 508 C CA . SER A 1 67 ? 16.533 6.571 -8.752 1.00 97.56 67 SER A CA 1
ATOM 509 C C . SER A 1 67 ? 17.980 6.261 -9.144 1.00 97.56 67 SER A C 1
ATOM 511 O O . SER A 1 67 ? 18.312 6.192 -10.330 1.00 97.56 67 SER A O 1
ATOM 513 N N . GLU A 1 68 ? 18.836 6.053 -8.141 1.00 97.75 68 GLU A N 1
ATOM 514 C CA . GLU A 1 68 ? 20.253 5.721 -8.312 1.00 97.75 68 GLU A CA 1
ATOM 515 C C . GLU A 1 68 ? 20.425 4.367 -9.012 1.00 97.75 68 GLU A C 1
ATOM 517 O O . GLU A 1 68 ? 21.112 4.286 -10.032 1.00 97.75 68 GLU A O 1
ATOM 522 N N . LEU A 1 69 ? 19.749 3.328 -8.513 1.00 97.94 69 LEU A N 1
ATOM 523 C CA . LEU A 1 69 ? 19.818 1.968 -9.045 1.00 97.94 69 LEU A CA 1
ATOM 524 C C . LEU A 1 69 ? 19.311 1.909 -10.489 1.00 97.94 69 LEU A C 1
ATOM 526 O O . LEU A 1 69 ? 20.018 1.396 -11.351 1.00 97.94 69 LEU A O 1
ATOM 530 N N . ILE A 1 70 ? 18.154 2.512 -10.787 1.00 98.38 70 ILE A N 1
ATOM 531 C CA . ILE A 1 70 ? 17.611 2.563 -12.153 1.00 98.38 70 ILE A CA 1
ATOM 532 C C . ILE A 1 70 ? 18.604 3.243 -13.103 1.00 98.38 70 ILE A C 1
ATOM 534 O O . ILE A 1 70 ? 18.844 2.750 -14.204 1.00 98.38 70 ILE A O 1
ATOM 538 N N . SER A 1 71 ? 19.205 4.359 -12.681 1.00 97.81 71 SER A N 1
ATOM 539 C CA . SER A 1 71 ? 20.158 5.105 -13.509 1.00 97.81 71 SER A CA 1
ATOM 540 C C . SER A 1 71 ? 21.438 4.307 -13.772 1.00 97.81 71 SER A C 1
ATOM 542 O O . SER A 1 71 ? 21.929 4.273 -14.901 1.00 97.81 71 SER A O 1
ATOM 544 N N . MET A 1 72 ? 21.975 3.645 -12.744 1.00 97.75 72 MET A N 1
ATOM 545 C CA . MET A 1 72 ? 23.173 2.807 -12.848 1.00 97.75 72 MET A CA 1
ATOM 546 C C . MET A 1 72 ? 22.937 1.576 -13.725 1.00 97.75 72 MET A C 1
ATOM 548 O O . MET A 1 72 ? 23.732 1.302 -14.624 1.00 97.75 72 MET A O 1
ATOM 552 N N . ALA A 1 73 ? 21.830 0.873 -13.492 1.00 97.75 73 ALA A N 1
ATOM 553 C CA . ALA A 1 73 ? 21.429 -0.294 -14.259 1.00 97.75 73 ALA A CA 1
ATOM 554 C C . ALA A 1 73 ? 21.170 0.073 -15.722 1.00 97.75 73 ALA A C 1
ATOM 556 O O . ALA A 1 73 ? 21.706 -0.563 -16.617 1.00 97.75 73 ALA A O 1
ATOM 557 N N . ALA A 1 74 ? 20.455 1.164 -16.008 1.00 98.00 74 ALA A N 1
ATOM 558 C CA . ALA A 1 74 ? 20.274 1.613 -17.388 1.00 98.00 74 ALA A CA 1
ATOM 559 C C . ALA A 1 74 ? 21.617 1.878 -18.087 1.00 98.00 74 ALA A C 1
ATOM 561 O O . ALA A 1 74 ? 21.823 1.462 -19.231 1.00 98.00 74 ALA A O 1
ATOM 562 N N . LYS A 1 75 ? 22.561 2.510 -17.378 1.00 97.94 75 LYS A N 1
ATOM 563 C CA . LYS A 1 75 ? 23.890 2.824 -17.907 1.00 97.94 75 LYS A CA 1
ATOM 564 C C . LYS A 1 75 ? 24.713 1.573 -18.229 1.00 97.94 75 LYS A C 1
ATOM 566 O O . LYS A 1 75 ? 25.441 1.598 -19.220 1.00 97.94 75 LYS A O 1
ATOM 571 N N . SER A 1 76 ? 24.595 0.489 -17.456 1.00 97.75 76 SER A N 1
ATOM 572 C CA . SER A 1 76 ? 25.306 -0.772 -17.744 1.00 97.75 76 SER A CA 1
ATOM 573 C C . SER A 1 76 ? 24.843 -1.430 -19.052 1.00 97.75 76 SER A C 1
ATOM 575 O O . SER A 1 76 ? 25.615 -2.139 -19.690 1.00 97.75 76 SER A O 1
ATOM 577 N N . PHE A 1 77 ? 23.625 -1.115 -19.502 1.00 97.56 77 PHE A N 1
ATOM 578 C CA . PHE A 1 77 ? 23.065 -1.523 -20.793 1.00 97.56 77 PHE A CA 1
ATOM 579 C C . PHE A 1 77 ? 23.212 -0.455 -21.894 1.00 97.56 77 PHE A C 1
ATOM 581 O O . PHE A 1 77 ? 22.542 -0.546 -22.922 1.00 97.56 77 PHE A O 1
ATOM 588 N N . CYS A 1 78 ? 24.048 0.573 -21.695 1.00 97.19 78 CYS A N 1
ATOM 589 C CA . CYS A 1 78 ? 24.199 1.711 -22.614 1.00 97.19 78 CYS A CA 1
ATOM 590 C C . CYS A 1 78 ? 22.885 2.474 -22.890 1.00 97.19 78 CYS A C 1
ATOM 592 O O . CYS A 1 78 ? 22.748 3.131 -23.922 1.00 97.19 78 CYS A O 1
ATOM 594 N N . ALA A 1 79 ? 21.924 2.409 -21.966 1.00 97.50 79 ALA A N 1
ATOM 595 C CA . ALA A 1 79 ? 20.646 3.102 -22.043 1.00 97.50 79 ALA A CA 1
ATOM 596 C C . ALA A 1 79 ? 20.620 4.342 -21.134 1.00 97.50 79 ALA A C 1
ATOM 598 O O . ALA A 1 79 ? 21.487 4.553 -20.282 1.00 97.50 79 ALA A O 1
ATOM 599 N N . LYS A 1 80 ? 19.583 5.166 -21.304 1.00 97.38 80 LYS A N 1
ATOM 600 C CA . LYS A 1 80 ? 19.237 6.265 -20.395 1.00 97.38 80 LYS A CA 1
ATOM 601 C C . LYS A 1 80 ? 17.886 5.966 -19.763 1.00 97.38 80 LYS A C 1
ATOM 603 O O . LYS A 1 80 ? 16.995 5.465 -20.442 1.00 97.38 80 LYS A O 1
ATOM 608 N N 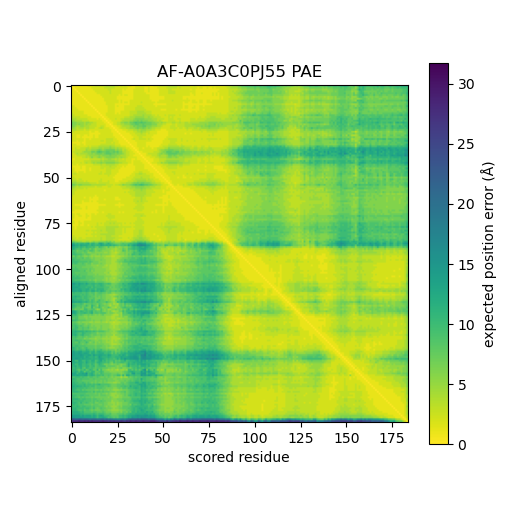. ALA A 1 81 ? 17.739 6.294 -18.486 1.00 97.62 81 ALA A N 1
ATOM 609 C CA . ALA A 1 81 ? 16.473 6.186 -17.778 1.00 97.62 81 ALA A CA 1
ATOM 610 C C . ALA A 1 81 ? 16.060 7.546 -17.221 1.00 97.62 81 ALA A C 1
ATOM 612 O O . ALA A 1 81 ? 16.897 8.318 -16.753 1.00 97.62 81 ALA A O 1
ATOM 613 N N . TYR A 1 82 ? 14.757 7.804 -17.258 1.00 96.88 82 TYR A N 1
ATOM 614 C CA . TYR A 1 82 ? 14.125 8.965 -16.652 1.00 96.88 82 TYR A CA 1
ATOM 615 C C . TYR A 1 82 ? 13.161 8.452 -15.595 1.00 96.88 82 TYR A C 1
ATOM 617 O O . TYR A 1 82 ? 12.308 7.615 -15.886 1.00 96.88 82 TYR A O 1
ATOM 625 N N . VAL A 1 83 ? 13.331 8.920 -14.364 1.00 96.50 83 VAL A N 1
ATOM 626 C CA . VAL A 1 83 ? 12.533 8.475 -13.223 1.00 96.50 83 VAL A CA 1
ATOM 627 C C . VAL A 1 83 ? 11.850 9.687 -12.624 1.00 96.50 83 VAL A C 1
ATOM 629 O O . VAL A 1 83 ? 12.492 10.696 -12.338 1.00 96.50 83 VAL A O 1
ATOM 632 N N . SER A 1 84 ? 10.546 9.578 -12.418 1.00 95.94 84 SER A N 1
ATOM 633 C CA . SER A 1 84 ? 9.751 10.569 -11.707 1.00 95.94 84 SER A CA 1
ATOM 634 C C . SER A 1 84 ? 8.981 9.882 -10.598 1.00 95.94 84 SER A C 1
ATOM 636 O O . SER A 1 84 ? 8.412 8.811 -10.809 1.00 95.94 84 SER A O 1
ATOM 638 N N . PHE A 1 85 ? 8.908 10.529 -9.442 1.00 93.94 85 PHE A N 1
ATOM 639 C CA . PHE A 1 85 ? 8.056 10.082 -8.356 1.00 93.94 85 PHE A CA 1
ATOM 640 C C . PHE A 1 85 ? 6.936 11.082 -8.139 1.00 93.94 85 PHE A C 1
ATOM 642 O O . PHE A 1 85 ? 7.178 12.279 -8.000 1.00 93.94 85 PHE A O 1
ATOM 649 N N . THR A 1 86 ? 5.716 10.571 -8.046 1.00 88.69 86 THR A N 1
ATOM 650 C CA . THR A 1 86 ? 4.587 11.322 -7.511 1.00 88.69 86 THR A CA 1
ATOM 651 C C . THR A 1 86 ? 4.471 10.972 -6.039 1.00 88.69 86 THR A C 1
ATOM 653 O O . THR A 1 86 ? 4.404 9.793 -5.685 1.00 88.69 86 THR A O 1
ATOM 656 N N . GLN A 1 87 ? 4.492 11.983 -5.172 1.00 75.31 87 GLN A N 1
ATOM 657 C CA . GLN A 1 87 ? 4.326 11.744 -3.748 1.00 75.31 87 GLN A CA 1
ATOM 658 C C . GLN A 1 87 ? 2.926 11.184 -3.489 1.00 75.31 87 GLN A C 1
ATOM 660 O O . GLN A 1 87 ? 1.925 11.791 -3.861 1.00 75.31 87 GLN A O 1
ATOM 665 N N . SER A 1 88 ? 2.891 9.999 -2.887 1.00 77.88 88 SER A N 1
ATOM 666 C CA . SER A 1 88 ? 1.657 9.354 -2.447 1.00 77.88 88 SER A CA 1
ATOM 667 C C . SER A 1 88 ? 1.242 9.877 -1.067 1.00 77.88 88 SER A C 1
ATOM 669 O O . SER A 1 88 ? 1.895 10.750 -0.486 1.00 77.88 88 SER A O 1
ATOM 671 N N . TYR A 1 89 ? 0.161 9.322 -0.531 1.00 84.56 89 TYR A N 1
ATOM 672 C CA . TYR A 1 89 ? -0.361 9.653 0.788 1.00 84.56 89 TYR A CA 1
ATOM 673 C C . TYR A 1 89 ? 0.654 9.321 1.893 1.00 84.56 89 TYR A C 1
ATOM 675 O O . TYR A 1 89 ? 1.365 8.312 1.792 1.00 84.56 89 TYR A O 1
ATOM 683 N N . PRO A 1 90 ? 0.738 10.148 2.951 1.00 86.19 90 PRO A N 1
ATOM 684 C CA . PRO A 1 90 ? 1.538 9.813 4.121 1.00 86.19 90 PRO A CA 1
ATOM 685 C C . PRO A 1 90 ? 0.990 8.548 4.811 1.00 86.19 90 PRO A C 1
ATOM 687 O O . PRO A 1 90 ? -0.182 8.209 4.633 1.00 86.19 90 PRO A O 1
ATOM 690 N N . PRO A 1 91 ? 1.803 7.847 5.622 1.00 87.81 91 PRO A N 1
ATOM 691 C CA . PRO A 1 91 ? 1.314 6.744 6.441 1.00 87.81 91 PRO A CA 1
ATOM 692 C C . PRO A 1 91 ? 0.186 7.211 7.369 1.00 87.81 91 PRO A C 1
ATOM 694 O O . PRO A 1 91 ? 0.353 8.179 8.112 1.00 87.81 91 PRO A O 1
ATOM 697 N N . GLY A 1 92 ? -0.955 6.522 7.328 1.00 91.44 92 GLY A N 1
ATOM 698 C CA . GLY A 1 92 ? -2.050 6.762 8.265 1.00 91.44 92 GLY A CA 1
ATOM 699 C C . GLY A 1 92 ? -1.654 6.338 9.677 1.00 91.44 92 GLY A C 1
ATOM 700 O O . GLY A 1 92 ? -1.092 5.257 9.870 1.00 91.44 92 GLY A O 1
ATOM 701 N N . PHE A 1 93 ? -1.959 7.178 10.663 1.00 92.00 93 PHE A N 1
ATOM 702 C CA . PHE A 1 93 ? -1.670 6.911 12.069 1.00 92.00 93 PHE A CA 1
ATOM 703 C C . PHE A 1 93 ? -2.887 7.253 12.918 1.00 92.00 93 PHE A C 1
ATOM 705 O O . PHE A 1 93 ? -3.279 8.414 13.028 1.00 92.00 93 PHE A O 1
ATOM 712 N N . ASN A 1 94 ? -3.489 6.226 13.513 1.00 94.62 94 ASN A N 1
ATOM 713 C CA . ASN A 1 94 ? -4.598 6.420 14.432 1.00 94.62 94 ASN A CA 1
ATOM 714 C C . ASN A 1 94 ? -4.068 6.881 15.790 1.00 94.62 94 ASN A C 1
ATOM 716 O O . ASN A 1 94 ? -3.239 6.197 16.391 1.00 94.62 94 ASN A O 1
ATOM 720 N N . ASP A 1 95 ? -4.573 8.014 16.283 1.00 96.12 95 ASP A N 1
ATOM 721 C CA . ASP A 1 95 ? -4.221 8.501 17.619 1.00 96.12 95 ASP A CA 1
ATOM 722 C C . ASP A 1 95 ? -4.576 7.453 18.684 1.00 96.12 95 ASP A C 1
ATOM 724 O O . ASP A 1 95 ? -5.686 6.916 18.690 1.00 96.12 95 ASP A O 1
ATOM 728 N N . VAL A 1 96 ? -3.637 7.151 19.582 1.00 95.00 96 VAL A N 1
ATOM 729 C CA . VAL A 1 96 ? -3.773 6.051 20.550 1.00 95.00 96 VAL A CA 1
ATOM 730 C C . VAL A 1 96 ? -4.932 6.302 21.515 1.00 95.00 96 VAL A C 1
ATOM 732 O O . VAL A 1 96 ? -5.757 5.415 21.739 1.00 95.00 96 VAL A O 1
ATOM 735 N N . SER A 1 97 ? -5.029 7.519 22.053 1.00 94.94 97 SER A N 1
ATOM 736 C CA . SER A 1 97 ? -6.055 7.872 23.038 1.00 94.94 97 SER A CA 1
ATOM 737 C C . SER A 1 97 ? -7.452 7.892 22.417 1.00 94.94 97 SER A C 1
ATOM 739 O O . SER A 1 97 ? -8.404 7.345 22.979 1.00 94.94 97 SER A O 1
ATOM 741 N N . LEU A 1 98 ? -7.561 8.448 21.209 1.00 95.12 98 LEU A N 1
ATOM 742 C CA . LEU A 1 98 ? -8.806 8.507 20.461 1.00 95.12 98 LEU A CA 1
ATOM 743 C C . LEU A 1 98 ? -9.223 7.116 19.976 1.00 95.12 98 LEU A C 1
ATOM 745 O O . LEU A 1 98 ? -10.412 6.818 19.957 1.00 95.12 98 LEU A O 1
ATOM 749 N N . THR A 1 99 ? -8.268 6.244 19.642 1.00 95.50 99 THR A N 1
ATOM 750 C CA . THR A 1 99 ? -8.547 4.854 19.252 1.00 95.50 99 THR A CA 1
ATOM 751 C C . THR A 1 99 ? -9.185 4.082 20.397 1.00 95.50 99 THR A C 1
ATOM 753 O O . THR A 1 99 ? -10.212 3.439 20.186 1.00 95.50 99 THR A O 1
ATOM 756 N N . GLU A 1 100 ? -8.636 4.169 21.612 1.00 94.81 100 GLU A N 1
ATOM 757 C CA . GLU A 1 100 ? -9.235 3.512 22.782 1.00 94.81 100 GLU A CA 1
ATOM 758 C C . GLU A 1 100 ? -10.618 4.092 23.108 1.00 94.81 100 GLU A C 1
ATOM 760 O O . GLU A 1 100 ? -11.560 3.341 23.364 1.00 94.81 100 GLU A O 1
ATOM 765 N N . ARG A 1 101 ? -10.789 5.417 23.008 1.00 94.75 101 ARG A N 1
ATOM 766 C CA . ARG A 1 101 ? -12.097 6.065 23.189 1.00 94.75 101 ARG A CA 1
ATOM 767 C C . ARG A 1 101 ? -13.131 5.557 22.178 1.00 94.75 101 ARG A C 1
ATOM 769 O O . ARG A 1 101 ? -14.201 5.100 22.573 1.00 94.75 101 ARG A O 1
ATOM 776 N N . VAL A 1 102 ? -12.796 5.578 20.887 1.00 94.44 102 VAL A N 1
ATOM 777 C CA . VAL A 1 102 ? -13.665 5.102 19.799 1.00 94.44 102 VAL A CA 1
ATOM 778 C C . VAL A 1 102 ? -13.996 3.619 19.962 1.00 94.44 102 VAL A C 1
ATOM 780 O O . VAL A 1 102 ? -15.155 3.231 19.824 1.00 94.44 102 VAL A O 1
ATOM 783 N N . LYS A 1 103 ? -13.012 2.788 20.314 1.00 95.25 103 LYS A N 1
ATOM 784 C CA . LYS A 1 103 ? -13.210 1.360 20.588 1.00 95.25 103 LYS A CA 1
ATOM 785 C C . LYS A 1 103 ? -14.221 1.139 21.712 1.00 95.25 103 LYS A C 1
ATOM 787 O O . LYS A 1 103 ? -15.116 0.315 21.544 1.00 95.25 103 LYS A O 1
ATOM 792 N N . ASN A 1 104 ? -14.118 1.880 22.815 1.00 95.00 104 ASN A N 1
ATOM 793 C CA . ASN A 1 104 ? -15.050 1.761 23.939 1.00 95.00 104 ASN A CA 1
ATOM 794 C C . ASN A 1 104 ? -16.477 2.159 23.539 1.00 95.00 104 ASN A C 1
ATOM 796 O O . ASN A 1 104 ? -17.427 1.445 23.862 1.00 95.00 104 ASN A O 1
ATOM 800 N N . VAL A 1 105 ? -16.630 3.242 22.768 1.00 95.06 105 VAL A N 1
ATOM 801 C CA . VAL A 1 105 ? -17.931 3.655 22.214 1.00 95.06 105 VAL A CA 1
ATOM 802 C C . VAL A 1 105 ? -18.506 2.560 21.315 1.00 95.06 105 VAL A C 1
ATOM 804 O O . VAL A 1 105 ? -19.654 2.159 21.486 1.00 95.06 105 VAL A O 1
ATOM 807 N N . MET A 1 106 ? -17.712 2.021 20.388 1.00 94.75 106 MET A N 1
ATOM 808 C CA . MET A 1 106 ? -18.153 0.939 19.505 1.00 94.75 106 MET A CA 1
ATOM 809 C C . MET A 1 106 ? -18.542 -0.321 20.285 1.00 94.75 106 MET A C 1
ATOM 811 O O . MET A 1 106 ? -19.562 -0.938 19.978 1.00 94.75 106 MET A O 1
ATOM 815 N N . ALA A 1 107 ? -17.761 -0.695 21.301 1.00 95.12 107 ALA A N 1
ATOM 816 C CA . ALA A 1 107 ? -18.002 -1.883 22.111 1.00 95.12 107 ALA A CA 1
ATOM 817 C C . ALA A 1 107 ? -19.291 -1.765 22.935 1.00 95.12 107 ALA A C 1
ATOM 819 O O . ALA A 1 107 ? -20.022 -2.746 23.051 1.00 95.12 107 ALA A O 1
ATOM 820 N N . ALA A 1 108 ? -19.623 -0.570 23.431 1.00 93.00 108 ALA A N 1
ATOM 821 C CA . ALA A 1 108 ? -20.869 -0.331 24.157 1.00 93.00 108 ALA A CA 1
ATOM 822 C C . ALA A 1 108 ? -22.125 -0.577 23.295 1.00 93.00 108 ALA A C 1
ATOM 824 O O . ALA A 1 108 ? -23.140 -1.036 23.813 1.00 93.00 108 ALA A O 1
ATOM 825 N N . TYR A 1 109 ? -22.061 -0.304 21.986 1.00 89.25 109 TYR A N 1
ATOM 826 C CA . TYR A 1 109 ? -23.192 -0.495 21.065 1.00 89.25 109 TYR A CA 1
ATOM 827 C C . TYR A 1 109 ? -23.212 -1.869 20.385 1.00 89.25 109 TYR A C 1
ATOM 829 O O . TYR A 1 109 ? -24.286 -2.416 20.142 1.00 89.25 109 TYR A O 1
ATOM 837 N N . LEU A 1 110 ? -22.045 -2.416 20.033 1.00 92.69 110 LEU A N 1
ATOM 838 C CA . LEU A 1 110 ? -21.938 -3.654 19.250 1.00 92.69 110 LEU A CA 1
ATOM 839 C C . LEU A 1 110 ? -21.628 -4.897 20.096 1.00 92.69 110 LEU A C 1
ATOM 841 O O . LEU A 1 110 ? -21.783 -6.019 19.611 1.00 92.69 110 LEU A O 1
ATOM 845 N N . GLY A 1 111 ? -21.179 -4.705 21.337 1.00 93.56 111 GLY A N 1
ATOM 846 C CA . GLY A 1 111 ? -20.563 -5.732 22.170 1.00 93.56 111 GLY A CA 1
ATOM 847 C C . GLY A 1 111 ? -19.063 -5.883 21.894 1.00 93.56 111 GLY A C 1
ATOM 848 O O . GLY A 1 111 ? -18.599 -5.740 20.761 1.00 93.56 111 GLY A O 1
ATOM 849 N N . GLU A 1 112 ? -18.295 -6.222 22.933 1.00 91.75 112 GLU A N 1
ATOM 850 C CA . GLU A 1 112 ? -16.824 -6.302 22.877 1.00 91.75 112 GLU A CA 1
ATOM 851 C C . GLU A 1 112 ? -16.313 -7.230 21.767 1.00 91.75 112 GLU A C 1
ATOM 853 O O . GLU A 1 112 ? -15.396 -6.885 21.027 1.00 91.75 112 GLU A O 1
ATOM 858 N N . ASN A 1 113 ? -16.979 -8.369 21.564 1.00 92.25 113 ASN A N 1
ATOM 859 C CA . ASN A 1 113 ? -16.587 -9.381 20.576 1.00 92.25 113 ASN A CA 1
ATOM 860 C C . ASN A 1 113 ? -16.762 -8.937 19.111 1.00 92.25 113 ASN A C 1
ATOM 862 O O . ASN A 1 113 ? -16.415 -9.684 18.195 1.00 92.25 113 ASN A O 1
ATOM 866 N N . LYS A 1 114 ? -17.354 -7.761 18.864 1.00 92.50 114 LYS A N 1
ATOM 867 C CA . LYS A 1 114 ? -17.591 -7.211 17.520 1.00 92.50 114 LYS A CA 1
ATOM 868 C C . LYS A 1 114 ? -16.625 -6.086 17.149 1.00 92.50 114 LYS A C 1
ATOM 870 O O . LYS A 1 114 ? -16.664 -5.624 16.011 1.00 92.50 114 LYS A O 1
ATOM 875 N N . VAL A 1 115 ? -15.746 -5.674 18.064 1.00 95.00 115 VAL A N 1
ATOM 876 C CA . VAL A 1 115 ? -14.742 -4.630 17.830 1.00 95.00 115 VAL A CA 1
ATOM 877 C C . VAL A 1 115 ? -13.354 -5.248 17.912 1.00 95.00 115 VAL A C 1
ATOM 879 O O . VAL A 1 115 ? -12.969 -5.806 18.933 1.00 95.00 115 VAL A O 1
ATOM 882 N N . VAL A 1 116 ? -12.589 -5.153 16.825 1.00 92.75 116 VAL A N 1
ATOM 883 C CA . VAL A 1 116 ? -11.283 -5.811 16.713 1.00 92.75 116 VAL A CA 1
ATOM 884 C C . VAL A 1 116 ? -10.202 -4.776 16.441 1.00 92.75 116 VAL A C 1
ATOM 886 O O . VAL A 1 116 ? -10.244 -4.073 15.431 1.00 92.75 116 VAL A O 1
ATOM 889 N N . ILE A 1 117 ? -9.194 -4.729 17.314 1.00 91.44 117 ILE A N 1
ATOM 890 C CA . ILE A 1 117 ? -7.926 -4.057 17.021 1.00 91.44 117 ILE A CA 1
ATOM 891 C C . ILE A 1 117 ? -7.095 -5.014 16.172 1.00 91.44 117 ILE A C 1
ATOM 893 O O . ILE A 1 117 ? -6.827 -6.147 16.576 1.00 91.44 117 ILE A O 1
ATOM 897 N N . ARG A 1 118 ? -6.699 -4.580 14.973 1.00 89.00 118 ARG A N 1
ATOM 898 C CA . ARG A 1 118 ? -5.796 -5.381 14.143 1.00 89.00 118 ARG A CA 1
ATOM 899 C C . ARG A 1 118 ? -4.444 -5.488 14.858 1.00 89.00 118 ARG A C 1
ATOM 901 O O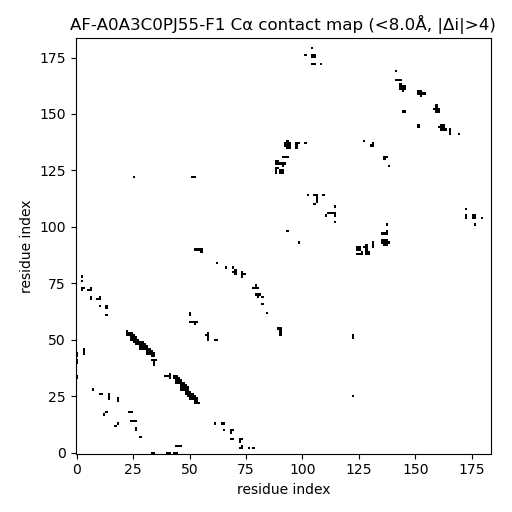 . ARG A 1 118 ? -3.904 -4.454 15.240 1.00 89.00 118 ARG A O 1
ATOM 908 N N . PRO A 1 119 ? -3.869 -6.694 14.995 1.00 86.56 119 PRO A N 1
ATOM 909 C CA . PRO A 1 119 ? -2.584 -6.861 15.671 1.00 86.56 119 PRO A CA 1
ATOM 910 C C . PRO A 1 119 ? -1.419 -6.277 14.864 1.00 86.56 119 PRO A C 1
ATOM 912 O O . PRO A 1 119 ? -0.373 -5.981 15.425 1.00 86.56 119 PRO A O 1
ATOM 915 N N . ASN A 1 120 ? -1.603 -6.115 13.551 1.00 87.88 120 ASN A N 1
ATOM 916 C CA . ASN A 1 120 ? -0.588 -5.627 12.631 1.00 87.88 120 ASN A CA 1
ATOM 917 C C . ASN A 1 120 ? -1.150 -4.492 11.763 1.00 87.88 120 ASN A C 1
ATOM 919 O O . ASN A 1 120 ? -2.335 -4.530 11.399 1.00 87.88 120 ASN A O 1
ATOM 923 N N . PRO A 1 121 ? -0.312 -3.514 11.377 1.00 88.00 121 PRO A N 1
ATOM 924 C CA . PRO A 1 121 ? -0.701 -2.485 10.425 1.00 88.00 121 PRO A CA 1
ATOM 925 C C . PRO A 1 121 ? -0.941 -3.088 9.032 1.00 88.00 121 PRO A C 1
ATOM 927 O O . PRO A 1 121 ? -0.411 -4.144 8.682 1.00 88.00 121 PRO A O 1
ATOM 930 N N . SER A 1 122 ? -1.747 -2.412 8.213 1.00 87.06 122 SER A N 1
ATOM 931 C CA . SER A 1 122 ? -2.023 -2.829 6.835 1.00 87.06 122 SER A CA 1
ATOM 932 C C . SER A 1 122 ? -1.246 -1.997 5.828 1.00 87.06 122 SER A C 1
ATOM 934 O O . SER A 1 122 ? -1.120 -0.793 6.000 1.00 87.06 122 SER A O 1
ATOM 936 N N . MET A 1 123 ? -0.854 -2.613 4.714 1.00 86.69 123 MET A N 1
ATOM 937 C CA . MET A 1 123 ? -0.192 -1.932 3.594 1.00 86.69 123 MET A CA 1
ATOM 938 C C . MET A 1 123 ? -1.143 -1.176 2.656 1.00 86.69 123 MET A C 1
ATOM 940 O O . MET A 1 123 ? -0.725 -0.753 1.581 1.00 86.69 123 MET A O 1
ATOM 944 N N . TYR A 1 124 ? -2.423 -1.036 3.006 1.00 84.38 124 TYR A N 1
ATOM 945 C CA . TYR A 1 124 ? -3.343 -0.136 2.306 1.00 84.38 124 TYR A CA 1
ATOM 946 C C . TYR A 1 124 ? -2.893 1.324 2.484 1.00 84.38 124 TYR A C 1
ATOM 948 O O . TYR A 1 124 ? -2.276 1.663 3.492 1.00 84.38 124 TYR A O 1
ATOM 956 N N . SER A 1 125 ? -3.182 2.173 1.501 1.00 84.88 125 SER A N 1
ATOM 957 C CA . SER A 1 125 ? -2.887 3.606 1.552 1.00 84.88 125 SER A CA 1
ATOM 958 C C . SER A 1 125 ? -4.195 4.372 1.460 1.00 84.88 125 SER A C 1
ATOM 960 O O . SER A 1 125 ? -5.014 4.045 0.609 1.00 84.88 125 SER A O 1
ATOM 962 N N . GLU A 1 126 ? -4.355 5.378 2.313 1.00 89.25 126 GLU A N 1
ATOM 963 C CA . GLU A 1 126 ? -5.589 6.141 2.490 1.00 89.25 126 GLU A CA 1
ATOM 964 C C . GLU A 1 126 ? -5.268 7.635 2.537 1.00 89.25 126 GLU A C 1
ATOM 966 O O . GLU A 1 126 ? -4.334 8.032 3.240 1.00 89.25 126 GLU A O 1
ATOM 971 N N . ASP A 1 127 ? -6.035 8.464 1.830 1.00 92.31 127 ASP A N 1
ATOM 972 C CA . ASP A 1 127 ? -5.814 9.914 1.815 1.00 92.31 127 ASP A CA 1
ATOM 973 C C . ASP A 1 127 ? -6.314 10.603 3.092 1.00 92.31 127 ASP A C 1
ATOM 975 O O . ASP A 1 127 ? -5.864 11.707 3.417 1.00 92.31 127 ASP A O 1
ATOM 979 N N . PHE A 1 128 ? -7.126 9.903 3.896 1.00 94.56 128 PHE A N 1
ATOM 980 C CA . PHE A 1 128 ? -7.522 10.324 5.240 1.00 94.56 128 PHE A CA 1
ATOM 981 C C . PHE A 1 128 ? -6.317 10.705 6.119 1.00 94.56 128 PHE A C 1
ATOM 983 O O . PHE A 1 128 ? -6.416 11.566 6.998 1.00 94.56 128 PHE A O 1
ATOM 990 N N . ALA A 1 129 ? -5.151 10.112 5.845 1.00 92.50 129 ALA A N 1
ATOM 991 C CA . ALA A 1 129 ? -3.901 10.426 6.520 1.00 92.50 129 ALA A CA 1
ATOM 992 C C . ALA A 1 129 ? -3.521 11.920 6.432 1.00 92.50 129 ALA A C 1
ATOM 994 O O . ALA A 1 129 ? -2.875 12.436 7.342 1.00 92.50 129 ALA A O 1
ATOM 995 N N . TYR A 1 130 ? -3.963 12.659 5.406 1.00 93.00 130 TYR A N 1
ATOM 996 C CA . TYR A 1 130 ? -3.764 14.112 5.349 1.00 93.00 130 TYR A CA 1
ATOM 997 C C . TYR A 1 130 ? -4.540 14.870 6.431 1.00 93.00 130 TYR A C 1
ATOM 999 O O . TYR A 1 130 ? -4.019 15.845 6.973 1.00 93.00 130 TYR A O 1
ATOM 1007 N N . PHE A 1 131 ? -5.747 14.424 6.793 1.00 95.06 131 PHE A N 1
ATOM 1008 C CA . PHE A 1 131 ? -6.478 15.009 7.923 1.00 95.06 131 PHE A CA 1
ATOM 1009 C C . PHE A 1 131 ? -5.770 14.686 9.242 1.00 95.06 131 PHE A C 1
ATOM 1011 O O . PHE A 1 131 ? -5.632 15.564 10.093 1.00 95.06 131 PHE A O 1
ATOM 1018 N N . GLN A 1 132 ? -5.229 13.469 9.370 1.00 94.75 132 GLN A N 1
ATOM 1019 C CA . GLN A 1 132 ? -4.465 13.039 10.548 1.00 94.75 132 GLN A CA 1
ATOM 1020 C C . GLN A 1 132 ? -3.166 13.840 10.756 1.00 94.75 132 GLN A C 1
ATOM 1022 O O . GLN A 1 132 ? -2.686 13.955 11.879 1.00 94.75 132 GLN A O 1
ATOM 1027 N N . GLN A 1 133 ? -2.615 14.467 9.709 1.00 91.81 133 GLN A N 1
ATOM 1028 C CA . GLN A 1 133 ? -1.494 15.410 9.848 1.00 91.81 133 GLN A CA 1
ATOM 1029 C C . GLN A 1 133 ? -1.892 16.759 10.463 1.00 91.81 133 GLN A C 1
ATOM 1031 O O . GLN A 1 133 ? -1.017 17.543 10.838 1.00 91.81 133 GLN A O 1
ATOM 1036 N N . LYS A 1 134 ? -3.189 17.078 10.508 1.00 95.81 134 LYS A N 1
ATOM 1037 C CA . LYS A 1 134 ? -3.711 18.364 10.993 1.00 95.81 134 LYS A CA 1
ATOM 1038 C C . LYS A 1 134 ? -4.418 18.250 12.338 1.00 95.81 134 LYS A C 1
ATOM 1040 O O . LYS A 1 134 ? -4.417 19.222 13.086 1.00 95.81 134 LYS A O 1
ATOM 1045 N N . ALA A 1 135 ? -5.001 17.095 12.645 1.00 94.94 135 ALA A N 1
ATOM 1046 C CA . ALA A 1 135 ? -5.685 16.838 13.905 1.00 94.94 135 ALA A CA 1
ATOM 1047 C C . ALA A 1 135 ? -5.602 15.348 14.285 1.00 94.94 135 ALA A C 1
ATOM 1049 O O . ALA A 1 135 ? -5.515 14.506 13.388 1.00 94.94 135 ALA A O 1
ATOM 1050 N N . PRO A 1 136 ? -5.683 14.997 15.585 1.00 94.44 136 PRO A N 1
ATOM 1051 C CA . PRO A 1 136 ? -5.845 13.610 16.007 1.00 94.44 136 PRO A CA 1
ATOM 1052 C C . PRO A 1 136 ? -7.062 12.984 15.322 1.00 94.44 136 PRO A C 1
ATOM 1054 O O . PRO A 1 136 ? -8.162 13.533 15.367 1.00 94.44 136 PRO A O 1
ATOM 1057 N N . GLY A 1 137 ? -6.867 11.837 14.678 1.00 94.75 137 GLY A N 1
ATOM 1058 C CA . GLY A 1 137 ? -7.920 11.165 13.926 1.00 94.75 137 GLY A CA 1
ATOM 1059 C C . GLY A 1 137 ? -7.802 9.655 14.022 1.00 94.75 137 GLY A C 1
ATOM 1060 O O . GLY A 1 137 ? -6.710 9.117 14.212 1.00 94.75 137 GLY A O 1
ATOM 1061 N N . VAL A 1 138 ? -8.931 8.968 13.864 1.00 94.62 138 VAL A N 1
ATOM 1062 C CA . VAL A 1 138 ? -9.012 7.505 13.867 1.00 94.62 138 VAL A CA 1
ATOM 1063 C C . VAL A 1 138 ? -9.761 7.057 12.625 1.00 94.62 138 VAL A C 1
ATOM 1065 O O . VAL A 1 138 ? -10.917 7.419 12.419 1.00 94.62 138 VAL A O 1
ATOM 1068 N N . PHE A 1 139 ? -9.100 6.241 11.814 1.00 94.06 139 PHE A N 1
ATOM 1069 C CA . PHE A 1 139 ? -9.700 5.546 10.690 1.00 94.06 139 PHE A CA 1
ATOM 1070 C C . PHE A 1 139 ? -10.115 4.135 11.117 1.00 94.06 139 PHE A C 1
ATOM 1072 O O . PHE A 1 139 ? -9.297 3.357 11.620 1.00 94.06 139 PHE A O 1
ATOM 1079 N N . VAL A 1 140 ? -11.389 3.801 10.917 1.00 93.25 140 VAL A N 1
ATOM 1080 C CA . VAL A 1 140 ? -11.985 2.522 11.324 1.00 93.25 140 VAL A CA 1
ATOM 1081 C C . VAL A 1 140 ? -12.477 1.779 10.089 1.00 93.25 140 VAL A C 1
ATOM 1083 O O . VAL A 1 140 ? -13.123 2.359 9.221 1.00 93.25 140 VAL A O 1
ATOM 1086 N N . HIS A 1 141 ? -12.213 0.475 10.027 1.00 93.69 141 HIS A N 1
ATOM 1087 C CA . HIS A 1 141 ? -12.752 -0.379 8.973 1.00 93.69 141 HIS A CA 1
ATOM 1088 C C . HIS A 1 141 ? -14.057 -1.035 9.423 1.00 93.69 141 HIS A C 1
ATOM 1090 O O . HIS A 1 141 ? -14.112 -1.653 10.486 1.00 93.69 141 HIS A O 1
ATOM 1096 N N . LEU A 1 142 ? -15.078 -0.965 8.571 1.00 94.31 142 LEU A N 1
ATOM 1097 C CA . LEU A 1 142 ? -16.323 -1.705 8.740 1.00 94.31 142 LEU A CA 1
ATOM 1098 C C . LEU A 1 142 ? -16.187 -3.102 8.120 1.00 94.31 142 LEU A C 1
ATOM 1100 O O . LEU A 1 142 ? -15.809 -3.242 6.957 1.00 94.31 142 LEU A O 1
ATOM 1104 N N . GLY A 1 143 ? -16.505 -4.141 8.891 1.00 93.81 143 GLY A N 1
ATOM 1105 C CA . GLY A 1 143 ? -16.635 -5.493 8.354 1.00 93.81 143 GLY A CA 1
ATOM 1106 C C . GLY A 1 143 ? -17.888 -5.597 7.485 1.00 93.81 143 GLY A C 1
ATOM 1107 O O . GLY A 1 143 ? -18.989 -5.419 7.993 1.00 93.81 143 GLY A O 1
ATOM 1108 N N . VAL A 1 144 ? -17.710 -5.885 6.194 1.00 95.50 144 VAL A N 1
ATOM 1109 C CA . VAL A 1 144 ? -18.805 -5.963 5.204 1.00 95.50 144 VAL A CA 1
ATOM 1110 C C . VAL A 1 144 ? -18.937 -7.339 4.551 1.00 95.50 144 VAL A C 1
ATOM 1112 O O . VAL A 1 144 ? -19.725 -7.507 3.631 1.00 95.50 144 VAL A O 1
ATOM 1115 N N . ALA A 1 145 ? -18.151 -8.329 4.977 1.00 94.56 145 ALA A N 1
ATOM 1116 C CA . ALA A 1 145 ? -18.283 -9.686 4.457 1.00 94.56 145 ALA A CA 1
ATOM 1117 C C . ALA A 1 145 ? -19.589 -10.319 4.955 1.00 94.56 145 ALA A C 1
ATOM 1119 O O . ALA A 1 145 ? -19.912 -10.213 6.142 1.00 94.56 145 ALA A O 1
ATOM 1120 N N . SER A 1 146 ? -20.310 -11.003 4.065 1.00 92.12 146 SER A N 1
ATOM 1121 C CA . SER A 1 146 ? -21.507 -11.739 4.466 1.00 92.12 146 SER A CA 1
ATOM 1122 C C . SER A 1 146 ? -21.132 -12.911 5.383 1.00 92.12 146 SER A C 1
ATOM 1124 O O . SER A 1 146 ? -20.179 -13.629 5.074 1.00 92.12 146 SER A O 1
ATOM 1126 N N . PRO A 1 147 ? -21.879 -13.182 6.470 1.00 88.62 147 PRO A N 1
ATOM 1127 C CA . PRO A 1 147 ? -21.603 -14.314 7.359 1.00 88.62 147 PRO A CA 1
ATOM 1128 C C . PRO A 1 147 ? -21.650 -15.688 6.673 1.00 88.62 147 PRO A C 1
ATOM 1130 O O . PRO A 1 147 ? -21.093 -16.655 7.192 1.00 88.62 147 PRO A O 1
ATOM 1133 N N . SER A 1 148 ? -22.346 -15.794 5.537 1.00 92.31 148 SER A N 1
ATOM 1134 C CA . SER A 1 148 ? -22.441 -17.023 4.743 1.00 92.31 148 SER A CA 1
ATOM 1135 C C . SER A 1 148 ? -21.279 -17.200 3.760 1.00 92.31 148 SER A C 1
ATOM 1137 O O . SER A 1 148 ? -21.034 -18.324 3.315 1.00 92.31 148 SER A O 1
ATOM 1139 N N . ASP A 1 149 ? -20.544 -16.130 3.444 1.00 91.12 149 ASP A N 1
ATOM 1140 C CA . ASP A 1 149 ? -19.400 -16.180 2.542 1.00 91.12 149 ASP A CA 1
ATOM 1141 C C . ASP A 1 149 ? -18.140 -16.611 3.300 1.00 91.12 149 ASP A C 1
ATOM 1143 O O . ASP A 1 149 ? -17.595 -15.895 4.141 1.00 91.12 149 ASP A O 1
ATOM 1147 N N . ARG A 1 150 ? -17.661 -17.818 2.990 1.00 89.88 150 ARG A N 1
ATOM 1148 C CA . ARG A 1 150 ? -16.455 -18.388 3.605 1.00 89.88 150 ARG A CA 1
ATOM 1149 C C . ARG A 1 150 ? -15.158 -17.904 2.956 1.00 89.88 150 ARG A C 1
ATOM 1151 O O . ARG A 1 150 ? -14.091 -18.197 3.488 1.00 89.88 150 ARG A O 1
ATOM 1158 N N . ASN A 1 151 ? -15.226 -17.220 1.815 1.00 91.44 151 ASN A N 1
ATOM 1159 C CA . ASN A 1 151 ? -14.056 -16.724 1.096 1.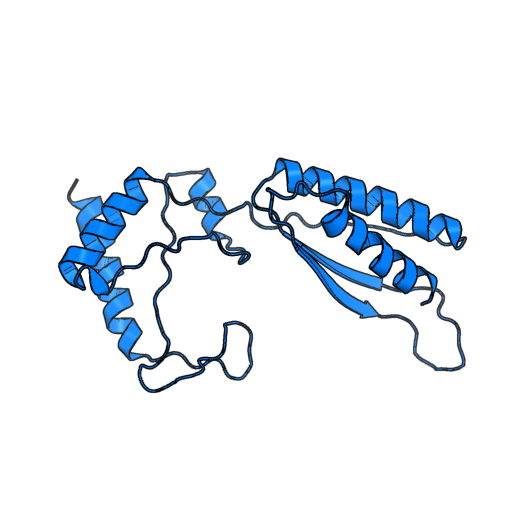00 91.44 151 ASN A CA 1
ATOM 1160 C C . ASN A 1 151 ? -14.340 -15.362 0.433 1.00 91.44 151 ASN A C 1
ATOM 1162 O O . ASN A 1 151 ? -14.319 -15.259 -0.804 1.00 91.44 151 ASN A O 1
ATOM 1166 N N . PRO A 1 152 ? -14.591 -14.317 1.245 1.00 91.94 152 PRO A N 1
ATOM 1167 C CA . PRO A 1 152 ? -14.929 -12.999 0.738 1.00 91.94 152 PRO A CA 1
ATOM 1168 C C . PRO A 1 152 ? -13.797 -12.439 -0.115 1.00 91.94 152 PRO A C 1
ATOM 1170 O O . PRO A 1 152 ? -12.619 -12.467 0.253 1.00 91.94 152 PRO A O 1
ATOM 1173 N N . ALA A 1 153 ? -14.161 -11.916 -1.282 1.00 92.88 153 ALA A N 1
ATOM 1174 C CA . ALA A 1 153 ? -13.202 -11.282 -2.167 1.00 92.88 153 ALA A CA 1
ATOM 1175 C C . ALA A 1 153 ? -12.717 -9.949 -1.571 1.00 92.88 153 ALA A C 1
ATOM 1177 O O . ALA A 1 153 ? -13.494 -9.185 -0.997 1.00 92.88 153 ALA A O 1
ATOM 1178 N N . GLY A 1 154 ? -11.425 -9.657 -1.725 1.00 91.12 154 GLY A N 1
ATOM 1179 C CA . GLY A 1 154 ? -10.854 -8.385 -1.293 1.00 91.12 154 GLY A CA 1
ATOM 1180 C C . GLY A 1 154 ? -11.358 -7.196 -2.116 1.00 91.12 154 GLY A C 1
ATOM 1181 O O . GLY A 1 154 ? -11.875 -7.351 -3.229 1.00 91.12 154 GLY A O 1
ATOM 1182 N N . ILE A 1 155 ? -11.137 -5.997 -1.573 1.00 90.25 155 ILE A N 1
ATOM 1183 C CA . ILE A 1 155 ? -11.282 -4.737 -2.310 1.00 90.25 155 ILE A CA 1
ATOM 1184 C C . ILE A 1 155 ? -10.400 -4.753 -3.574 1.00 90.25 155 ILE A C 1
ATOM 1186 O O . ILE A 1 155 ? -9.377 -5.436 -3.611 1.00 90.25 155 ILE A O 1
ATOM 1190 N N . HIS A 1 156 ? -10.796 -4.013 -4.613 1.00 89.25 156 HIS A N 1
ATOM 1191 C CA . HIS A 1 156 ? -10.150 -3.994 -5.941 1.00 89.25 156 HIS A CA 1
ATOM 1192 C C . HIS A 1 156 ? -10.205 -5.310 -6.735 1.00 89.25 156 HIS A C 1
ATOM 1194 O O . HIS A 1 156 ? -9.389 -5.539 -7.627 1.00 89.25 156 HIS A O 1
ATOM 1200 N N . THR A 1 157 ? -11.188 -6.170 -6.465 1.00 91.38 157 THR A N 1
ATOM 1201 C CA . THR A 1 157 ? -11.453 -7.354 -7.292 1.00 91.38 157 THR A CA 1
ATOM 1202 C C . THR A 1 157 ? -12.831 -7.256 -7.943 1.00 91.38 157 THR A C 1
ATOM 1204 O O . THR A 1 157 ? -13.761 -6.712 -7.355 1.00 91.38 157 THR A O 1
ATOM 1207 N N . GLY A 1 158 ? -13.001 -7.839 -9.135 1.00 93.31 158 GLY A N 1
ATOM 1208 C CA . GLY A 1 158 ? -14.304 -7.883 -9.820 1.00 93.31 158 GLY A CA 1
ATOM 1209 C C . GLY A 1 158 ? -15.359 -8.768 -9.138 1.00 93.31 158 GLY A C 1
ATOM 1210 O O . GLY A 1 158 ? -16.485 -8.842 -9.613 1.00 93.31 158 GLY A O 1
ATOM 1211 N N . ARG A 1 159 ? -14.998 -9.457 -8.046 1.00 93.75 159 ARG A N 1
ATOM 1212 C CA . ARG A 1 159 ? -15.896 -10.298 -7.234 1.00 93.75 159 ARG A CA 1
ATOM 1213 C C . ARG A 1 159 ? -16.278 -9.649 -5.903 1.00 93.75 159 ARG A C 1
ATOM 1215 O O . ARG A 1 159 ? -16.935 -10.294 -5.094 1.00 93.75 159 ARG A O 1
ATOM 1222 N N . PHE A 1 160 ? -15.813 -8.430 -5.637 1.00 95.44 160 PHE A N 1
ATOM 1223 C CA . PHE A 1 160 ? -16.118 -7.740 -4.392 1.00 95.44 160 PHE A CA 1
ATOM 1224 C C . PHE A 1 160 ? -17.628 -7.488 -4.279 1.00 95.44 160 PHE A C 1
ATOM 1226 O O . PHE A 1 160 ? -18.208 -6.823 -5.135 1.00 95.44 160 PHE A O 1
ATOM 1233 N N . LEU A 1 161 ? -18.247 -8.023 -3.224 1.00 94.19 161 LEU A N 1
ATOM 1234 C CA . LEU A 1 161 ? -19.674 -7.889 -2.944 1.00 94.19 161 LEU A CA 1
ATOM 1235 C C . LEU A 1 161 ? -19.882 -7.692 -1.431 1.00 94.19 161 LEU A C 1
ATOM 1237 O O . LEU A 1 161 ? -19.728 -8.652 -0.674 1.00 94.19 161 LEU A O 1
ATOM 1241 N N . PRO A 1 162 ? -20.181 -6.467 -0.968 1.00 94.88 162 PRO A N 1
ATOM 1242 C CA . PRO A 1 162 ? 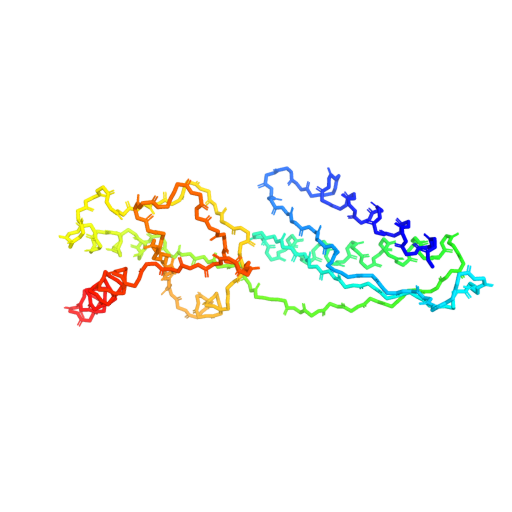-20.445 -6.211 0.443 1.00 94.88 162 PRO A CA 1
ATOM 1243 C C . PRO A 1 162 ? -21.859 -6.661 0.846 1.00 94.88 162 PRO A C 1
ATOM 1245 O O . PRO A 1 162 ? -22.805 -6.551 0.070 1.00 94.88 162 PRO A O 1
ATOM 1248 N N . ASP A 1 163 ? -22.015 -7.111 2.089 1.00 96.00 163 ASP A N 1
ATOM 1249 C CA . ASP A 1 163 ? -23.315 -7.313 2.727 1.00 96.00 163 ASP A CA 1
ATOM 1250 C C . ASP A 1 163 ? -23.868 -5.966 3.211 1.00 96.00 163 ASP A C 1
ATOM 1252 O O . ASP A 1 163 ? -23.362 -5.365 4.164 1.00 96.00 163 ASP A O 1
ATOM 1256 N N . GLU A 1 164 ? -24.926 -5.486 2.560 1.00 95.88 164 GLU A N 1
ATOM 1257 C CA . GLU A 1 164 ? -25.547 -4.193 2.862 1.00 95.88 164 GLU A CA 1
ATOM 1258 C C . GLU A 1 164 ? -26.124 -4.105 4.282 1.00 95.88 164 GLU A C 1
ATOM 1260 O O . GLU A 1 164 ? -26.299 -3.001 4.803 1.00 95.88 164 GLU A O 1
ATOM 1265 N N . HIS A 1 165 ? -26.351 -5.228 4.975 1.00 94.44 165 HIS A N 1
ATOM 1266 C CA . HIS A 1 165 ? -26.729 -5.193 6.391 1.00 94.44 165 HIS A CA 1
ATOM 1267 C C . HIS A 1 165 ? -25.674 -4.482 7.250 1.00 94.44 165 HIS A C 1
ATOM 1269 O O . HIS A 1 165 ? -26.027 -3.861 8.257 1.00 94.44 165 HIS A O 1
ATOM 1275 N N . ALA A 1 166 ? -24.404 -4.493 6.823 1.00 95.19 166 ALA A N 1
ATOM 1276 C CA . ALA A 1 166 ? -23.324 -3.770 7.483 1.00 95.19 166 ALA A CA 1
ATOM 1277 C C . ALA A 1 166 ? -23.538 -2.246 7.484 1.00 95.19 166 ALA A C 1
ATOM 1279 O O . ALA A 1 166 ? -23.054 -1.573 8.393 1.00 95.19 166 ALA A O 1
ATOM 1280 N N . LEU A 1 167 ? -24.309 -1.684 6.540 1.00 96.06 167 LEU A N 1
ATOM 1281 C CA . LEU A 1 167 ? -24.601 -0.245 6.501 1.00 96.06 167 LEU A CA 1
ATOM 1282 C C . LEU A 1 167 ? -25.294 0.229 7.781 1.00 96.06 167 LEU A C 1
ATOM 1284 O O . LEU A 1 167 ? -24.960 1.292 8.300 1.00 96.06 167 LEU A O 1
ATOM 1288 N N . LYS A 1 168 ? -26.203 -0.581 8.342 1.00 95.12 168 LYS A N 1
ATOM 1289 C CA . LYS A 1 168 ? -26.876 -0.263 9.614 1.00 95.12 168 LYS A CA 1
ATOM 1290 C C . LYS A 1 168 ? -25.863 -0.127 10.750 1.00 95.12 168 LYS A C 1
ATOM 1292 O O . LYS A 1 168 ? -25.935 0.822 11.527 1.00 95.12 168 LYS A O 1
ATOM 1297 N N . THR A 1 169 ? -24.893 -1.039 10.810 1.00 94.25 169 THR A N 1
ATOM 1298 C CA . THR A 1 169 ? -23.784 -0.989 11.770 1.00 94.25 169 THR A CA 1
ATOM 1299 C C . THR A 1 169 ? -22.907 0.239 11.544 1.00 94.25 169 THR A C 1
ATOM 1301 O O . THR A 1 169 ? -22.613 0.951 12.501 1.00 94.25 169 THR A O 1
ATOM 1304 N N . GLY A 1 170 ? -22.533 0.520 10.293 1.00 94.88 170 GLY A N 1
ATOM 1305 C CA . GLY A 1 170 ? -21.721 1.682 9.933 1.00 94.88 170 GLY A CA 1
ATOM 1306 C C . GLY A 1 170 ? -22.365 3.003 10.355 1.00 94.88 170 GLY A C 1
ATOM 1307 O O . GLY A 1 170 ? -21.719 3.809 11.021 1.00 94.88 170 GLY A O 1
ATOM 1308 N N . ILE A 1 171 ? -23.651 3.192 10.041 1.00 95.88 171 ILE A N 1
ATOM 1309 C CA . ILE A 1 171 ? -24.418 4.389 10.417 1.00 95.88 171 ILE A CA 1
ATOM 1310 C C . ILE A 1 171 ? -24.488 4.527 11.940 1.00 95.88 171 ILE A C 1
ATOM 1312 O O . ILE A 1 171 ? -24.157 5.587 12.469 1.00 95.88 171 ILE A O 1
ATOM 1316 N N . ALA A 1 172 ? -24.888 3.465 12.648 1.00 93.62 172 ALA A N 1
ATOM 1317 C CA . ALA A 1 172 ? -25.045 3.499 14.100 1.00 93.62 172 ALA A CA 1
ATOM 1318 C C . ALA A 1 172 ? -23.729 3.846 14.812 1.00 93.62 172 ALA A C 1
ATOM 1320 O O . ALA A 1 172 ? -23.705 4.719 15.676 1.00 93.62 172 ALA A O 1
ATOM 1321 N N . VAL A 1 173 ? -22.625 3.211 14.408 1.00 94.12 173 VAL A N 1
ATOM 1322 C CA . VAL A 1 173 ? -21.293 3.474 14.966 1.00 94.12 173 VAL A CA 1
ATOM 1323 C C . VAL A 1 173 ? -20.828 4.893 14.652 1.00 94.12 173 VAL A C 1
ATOM 1325 O O . VAL A 1 173 ? -20.326 5.570 15.544 1.00 94.12 173 VAL A O 1
ATOM 1328 N N . HIS A 1 174 ? -21.021 5.377 13.422 1.00 94.56 174 HIS A N 1
ATOM 1329 C CA . HIS A 1 174 ? -20.619 6.733 13.049 1.00 94.56 174 HIS A CA 1
ATOM 1330 C C . HIS A 1 174 ? -21.371 7.801 13.850 1.00 94.56 174 HIS A C 1
ATOM 1332 O O . HIS A 1 174 ? -20.748 8.712 14.397 1.00 94.56 174 HIS A O 1
ATOM 1338 N N . ALA A 1 175 ? -22.689 7.641 14.008 1.00 94.69 175 ALA A N 1
ATOM 1339 C CA . ALA A 1 175 ? -23.491 8.523 14.853 1.00 94.69 175 ALA A CA 1
ATOM 1340 C C . ALA A 1 175 ? -23.061 8.445 16.327 1.00 94.69 175 ALA A C 1
ATOM 1342 O O . ALA A 1 175 ? -22.934 9.479 16.979 1.00 94.69 175 ALA A O 1
ATOM 1343 N N . ALA A 1 176 ? -22.799 7.242 16.851 1.00 93.12 176 ALA A N 1
ATOM 1344 C CA . ALA A 1 176 ? -22.349 7.058 18.228 1.00 93.12 176 ALA A CA 1
ATOM 1345 C C . ALA A 1 176 ? -21.000 7.746 18.494 1.00 93.12 176 ALA A C 1
ATOM 1347 O O . ALA A 1 176 ? -20.870 8.449 19.494 1.00 93.12 176 ALA A O 1
ATOM 1348 N N . MET A 1 177 ? -20.027 7.606 17.586 1.00 93.31 177 MET A N 1
ATOM 1349 C CA . MET A 1 177 ? -18.730 8.289 17.679 1.00 93.31 177 MET A CA 1
ATOM 1350 C C . MET A 1 177 ? -18.890 9.813 17.658 1.00 93.31 177 MET A C 1
ATOM 1352 O O . MET A 1 177 ? -18.300 10.502 18.486 1.00 93.31 177 MET A O 1
ATOM 1356 N N . ALA A 1 178 ? -19.713 10.343 16.748 1.00 93.56 178 ALA A N 1
ATOM 1357 C CA . ALA A 1 178 ? -19.964 11.780 16.664 1.00 93.56 178 ALA A CA 1
ATOM 1358 C C . ALA A 1 178 ? -20.636 12.316 17.937 1.00 93.56 178 ALA A C 1
ATOM 1360 O O . ALA A 1 178 ? -20.196 13.319 18.490 1.00 93.56 178 ALA A O 1
ATOM 1361 N N . LEU A 1 179 ? -21.671 11.633 18.434 1.00 93.94 179 LEU A N 1
ATOM 1362 C CA . LEU A 1 179 ? -22.363 12.019 19.664 1.00 93.94 179 LEU A CA 1
ATOM 1363 C C . LEU A 1 179 ? -21.451 11.951 20.888 1.00 93.94 179 LEU A C 1
ATOM 1365 O O . LEU A 1 179 ? -21.571 12.798 21.764 1.00 93.94 179 LEU A O 1
ATOM 1369 N N . ASP A 1 180 ? -20.566 10.961 20.970 1.00 93.06 180 ASP A N 1
ATOM 1370 C CA . ASP A 1 180 ? -19.600 10.869 22.061 1.00 93.06 180 ASP A CA 1
ATOM 1371 C C . ASP A 1 180 ? -18.610 12.042 22.036 1.00 93.06 180 ASP A C 1
ATOM 1373 O O . ASP A 1 180 ? -18.396 12.688 23.061 1.00 93.06 180 ASP A O 1
ATOM 1377 N N . ILE A 1 181 ? -18.056 12.368 20.864 1.00 88.88 181 ILE A N 1
ATOM 1378 C CA . ILE A 1 181 ? -17.108 13.480 20.705 1.00 88.88 181 ILE A CA 1
ATOM 1379 C C . ILE A 1 181 ? -17.778 14.835 20.979 1.00 88.88 181 ILE A C 1
ATOM 1381 O O . ILE A 1 181 ? -17.169 15.678 21.628 1.00 88.88 181 ILE A O 1
ATOM 1385 N N . LEU A 1 182 ? -19.018 15.042 20.520 1.00 90.50 182 LEU A N 1
ATOM 1386 C CA . LEU A 1 182 ? -19.741 16.320 20.626 1.00 90.50 182 LEU A CA 1
ATOM 1387 C C . LEU A 1 182 ? -20.426 16.562 21.979 1.00 90.50 182 LEU A C 1
ATOM 1389 O O . LEU A 1 182 ? -20.874 17.675 22.238 1.00 90.50 182 LEU A O 1
ATOM 1393 N N . LYS A 1 183 ? -20.567 15.534 22.823 1.00 80.44 183 LYS A N 1
ATOM 1394 C CA . LYS A 1 1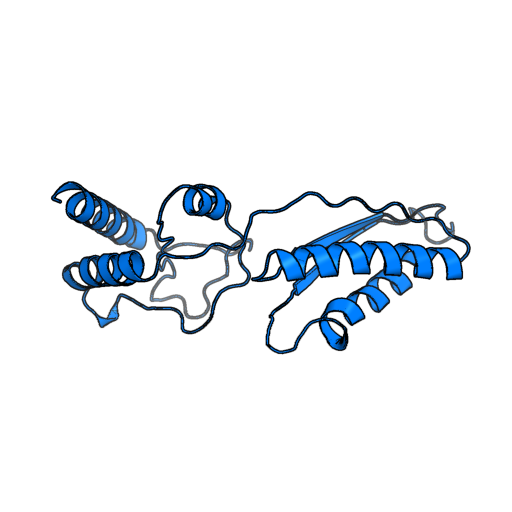83 ? -21.083 15.682 24.196 1.00 80.44 183 LYS A CA 1
ATOM 1395 C C . LYS A 1 183 ? -20.037 16.215 25.182 1.00 80.44 183 LYS A C 1
ATOM 1397 O O . LYS A 1 183 ? -20.400 16.472 26.329 1.00 80.44 183 LYS A O 1
ATOM 1402 N N . ALA A 1 184 ? -18.777 16.309 24.757 1.00 53.03 184 ALA A N 1
ATOM 1403 C CA . ALA A 1 184 ? -17.669 16.838 25.546 1.00 53.03 184 ALA A CA 1
ATOM 1404 C C . ALA A 1 184 ? -17.631 18.371 25.526 1.00 53.03 184 ALA A C 1
ATOM 1406 O O . ALA A 1 184 ? -17.903 18.955 24.453 1.00 53.03 184 ALA A O 1
#

Mean predicted aligned error: 5.47 Å